Protein AF-A0A350AED4-F1 (afdb_monomer)

Nearest PDB structures (foldseek):
  1jlh-assembly2_D  TM=9.722E-01  e=7.566E-16  Homo sapiens
  4wmj-assembly1_B  TM=9.734E-01  e=1.514E-15  Colias eurytheme
  1hox-assembly1_B  TM=9.722E-01  e=1.717E-15  Oryctolagus cuniculus
  2cxo-assembly1_A  TM=9.737E-01  e=2.353E-15  Mus musculus
  3nbu-assembly3_F  TM=9.728E-01  e=7.319E-15  Escherichia coli DH5[alpha]

Foldseek 3Di:
DPCLDPVVPVVCVVPPVVVNVVVNVVVVVLVCLCVPPDLVRNPVNVVVVVQCCVCVVVVQQEAEEEEQDQVCQCVQVVVQCVFCVVQQDQADPVGHGDPGGRHHRTGYGYPPVRVVPCVCCCQPNPGDYHYHYHYDCDDPDPVCRVVNVVSVVVSVVSVVCSVVPDDPVNVVVVVVVPPPDDDDDDDDDDDD

Mean predicted aligned error: 8.56 Å

Solvent-accessible surface area (backbone atoms only — not comparable to full-atom values): 11447 Å² total; per-residue (Å²): 134,55,62,88,47,82,71,24,51,66,54,28,71,73,63,34,64,68,53,43,49,52,52,53,47,55,52,50,52,52,51,49,41,64,73,67,43,57,68,95,73,14,63,72,55,49,52,50,51,54,49,45,41,43,30,69,70,65,62,28,64,40,37,36,39,33,30,52,37,71,92,45,52,57,48,29,62,50,46,29,52,60,48,42,68,71,39,61,49,64,55,46,99,88,67,49,72,53,95,61,81,64,51,49,50,58,38,57,41,24,43,68,64,34,60,80,71,53,40,63,47,63,74,71,45,92,60,72,62,57,72,46,80,43,68,69,95,67,69,94,50,79,96,43,51,67,59,41,52,52,51,50,52,50,54,53,51,52,56,48,42,67,75,67,52,80,52,69,66,62,55,47,51,55,54,69,71,62,75,82,82,87,86,87,80,96,77,83,92,85,89,132

pLDDT: mean 87.36, std 17.1, range [27.98, 98.69]

Sequence (192 aa):
YSLWGPIGLSLMVAIGPERFEEMLAGAREMDQHFQNAPLEQNLPVLLALVGLWHHQGMGHATRAVIPYDQRLARLPAYLQQLEMESNGKGVAMDGHGLTQAAAPIVWGEPGTNGQHAFFQLIHQGRQVVPVEFLIAAEGNEPDMAEHQALLVANCLAQSQALMLGRNLAVAREIVAGGVGEGGGGKQGRGGG

Radius of gyration: 23.69 Å; Cα contacts (8 Å, |Δi|>4): 176; chains: 1; bounding box: 58×83×55 Å

Structure (mmCIF, N/CA/C/O backbone):
data_AF-A0A350AED4-F1
#
_entry.id   AF-A0A350AED4-F1
#
loop_
_atom_site.group_PDB
_atom_site.id
_atom_site.type_symbol
_atom_site.label_atom_id
_atom_site.label_alt_id
_atom_site.label_comp_id
_atom_site.label_asym_id
_atom_site.label_entity_id
_atom_site.label_seq_id
_atom_site.pdbx_PDB_ins_code
_atom_site.Cartn_x
_atom_site.Cartn_y
_atom_site.Cartn_z
_atom_site.occupancy
_atom_site.B_iso_or_equiv
_atom_site.auth_seq_id
_atom_site.auth_comp_id
_atom_site.auth_asym_id
_atom_site.auth_atom_id
_atom_site.pdbx_PDB_model_num
ATOM 1 N N . TYR A 1 1 ? 0.908 -8.124 11.681 1.00 82.69 1 TYR A N 1
ATOM 2 C CA . TYR A 1 1 ? -0.472 -8.543 12.026 1.00 82.69 1 TYR A CA 1
ATOM 3 C C . TYR A 1 1 ? -0.873 -8.370 13.502 1.00 82.69 1 TYR A C 1
ATOM 5 O O . TYR A 1 1 ? -2.006 -8.680 13.833 1.00 82.69 1 TYR A O 1
ATOM 13 N N . SER A 1 2 ? -0.024 -7.867 14.409 1.00 87.44 2 SER A N 1
ATOM 14 C CA . SER A 1 2 ? -0.337 -7.822 15.855 1.00 87.44 2 SER A CA 1
ATOM 15 C C . SER A 1 2 ? -1.068 -6.561 16.342 1.00 87.44 2 SER A C 1
ATOM 17 O O . SER A 1 2 ? -1.563 -6.559 17.468 1.00 87.44 2 SER A O 1
ATOM 19 N N . LEU A 1 3 ? -1.158 -5.512 15.511 1.00 90.19 3 LEU A N 1
ATOM 20 C CA . LEU A 1 3 ? -1.784 -4.220 15.844 1.00 90.19 3 LEU A CA 1
ATOM 21 C C . LEU A 1 3 ? -3.226 -4.362 16.354 1.00 90.19 3 LEU A C 1
ATOM 23 O O . LEU A 1 3 ? -3.641 -3.628 17.240 1.00 90.19 3 LEU A O 1
ATOM 27 N N . TRP A 1 4 ? -3.966 -5.323 15.810 1.00 91.62 4 TRP A N 1
ATOM 28 C CA . TRP A 1 4 ? -5.378 -5.562 16.112 1.00 91.62 4 TRP A CA 1
ATOM 29 C C . TRP A 1 4 ? -5.615 -6.227 17.478 1.00 91.62 4 TRP A C 1
ATOM 31 O O . TRP A 1 4 ? -6.750 -6.321 17.931 1.00 91.62 4 TRP A O 1
ATOM 41 N N . GLY A 1 5 ? -4.551 -6.735 18.108 1.00 87.31 5 GLY A N 1
ATOM 42 C CA . GLY A 1 5 ? -4.592 -7.443 19.386 1.00 87.31 5 GLY A CA 1
ATOM 43 C C . GLY A 1 5 ? -3.972 -6.634 20.533 1.00 87.31 5 GLY A C 1
ATOM 44 O O . GLY A 1 5 ? -3.978 -5.405 20.499 1.00 87.31 5 GLY A O 1
ATOM 45 N N . PRO A 1 6 ? -3.373 -7.294 21.545 1.00 88.62 6 PRO A N 1
ATOM 46 C CA . PRO A 1 6 ? -2.832 -6.621 22.733 1.00 88.62 6 PRO A CA 1
ATOM 47 C C . PRO A 1 6 ? -1.769 -5.548 22.449 1.00 88.62 6 PRO A C 1
ATOM 49 O O . PRO A 1 6 ? -1.631 -4.598 23.215 1.00 88.62 6 PRO A O 1
ATOM 52 N N . ILE A 1 7 ? -1.031 -5.668 21.338 1.00 92.44 7 ILE A N 1
ATOM 53 C CA . ILE A 1 7 ? -0.039 -4.664 20.916 1.00 92.44 7 ILE A CA 1
ATOM 54 C C . ILE A 1 7 ? -0.707 -3.325 20.554 1.00 92.44 7 ILE A C 1
ATOM 56 O O . ILE A 1 7 ? -0.075 -2.279 20.676 1.00 92.44 7 ILE A O 1
ATOM 60 N N . GLY A 1 8 ? -1.990 -3.334 20.183 1.00 94.19 8 GLY A N 1
ATOM 61 C CA . GLY A 1 8 ? -2.783 -2.140 19.894 1.00 94.19 8 GLY A CA 1
ATOM 62 C C . GLY A 1 8 ? -3.121 -1.273 21.110 1.00 94.19 8 GLY A C 1
ATOM 63 O O . GLY A 1 8 ? -3.670 -0.191 20.926 1.00 94.19 8 GLY A O 1
ATOM 64 N N . LEU A 1 9 ? -2.778 -1.688 22.338 1.00 95.50 9 LEU A N 1
ATOM 65 C CA . LEU A 1 9 ? -3.093 -0.935 23.560 1.00 95.50 9 LEU A CA 1
ATOM 66 C C . LEU A 1 9 ? -2.566 0.508 23.521 1.00 95.50 9 LEU A C 1
ATOM 68 O O . LEU A 1 9 ? -3.277 1.429 23.911 1.00 95.50 9 LEU A O 1
ATOM 72 N N . SER A 1 10 ? 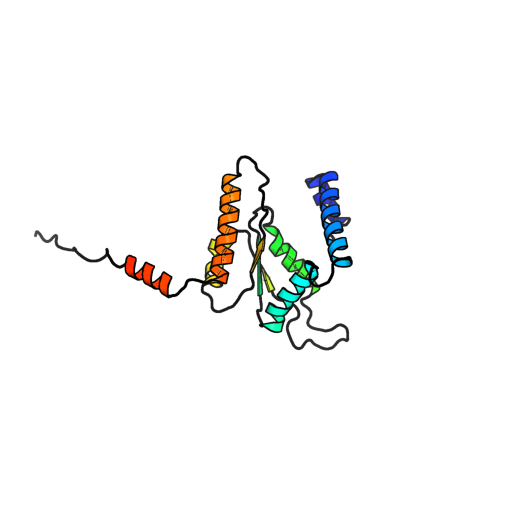-1.345 0.724 23.026 1.00 96.44 10 SER A N 1
ATOM 73 C CA . SER A 1 10 ? -0.776 2.073 22.912 1.00 96.44 10 SER A CA 1
ATOM 74 C C . SER A 1 10 ? -1.566 2.956 21.944 1.00 96.44 10 SER A C 1
ATOM 76 O O . SER A 1 10 ? -1.757 4.140 22.217 1.00 96.44 10 SER A O 1
ATOM 78 N N . LEU A 1 11 ? -2.070 2.382 20.847 1.00 95.69 11 LEU A N 1
ATOM 79 C CA . LEU A 1 11 ? -2.926 3.087 19.900 1.00 95.69 11 LEU A CA 1
ATOM 80 C C . LEU A 1 11 ? -4.285 3.401 20.526 1.00 95.69 11 LEU A C 1
ATOM 82 O O . LEU A 1 11 ? -4.717 4.545 20.457 1.00 95.69 11 LEU A O 1
ATOM 86 N N . MET A 1 12 ? -4.915 2.429 21.194 1.00 96.88 12 MET A 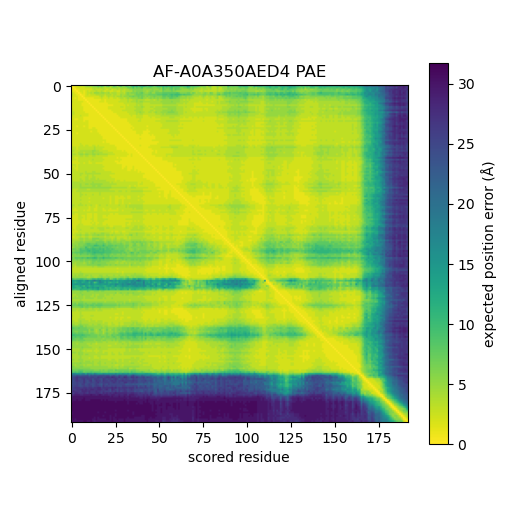N 1
ATOM 87 C CA . MET A 1 12 ? -6.189 2.629 21.892 1.00 96.88 12 MET A CA 1
ATOM 88 C C . MET A 1 12 ? -6.103 3.758 22.929 1.00 96.88 12 MET A C 1
ATOM 90 O O . MET A 1 12 ? -7.005 4.583 23.014 1.00 96.88 12 MET A O 1
ATOM 94 N N . VAL A 1 13 ? -5.000 3.845 23.678 1.00 97.56 13 VAL A N 1
ATOM 95 C CA . VAL A 1 13 ? -4.758 4.961 24.609 1.00 97.56 13 VAL A CA 1
ATOM 96 C C . VAL A 1 13 ? -4.630 6.300 23.871 1.00 97.56 13 VAL A C 1
ATOM 98 O O . VAL A 1 13 ? -5.090 7.316 24.381 1.00 97.56 13 VAL A O 1
ATOM 101 N N . ALA A 1 14 ? -4.027 6.319 22.679 1.00 97.12 14 ALA A N 1
ATOM 102 C CA . ALA A 1 14 ? -3.804 7.542 21.909 1.00 97.12 14 ALA A CA 1
ATOM 103 C C . ALA A 1 14 ? -5.066 8.084 21.210 1.00 97.12 14 ALA A C 1
ATOM 105 O O . ALA A 1 14 ? -5.217 9.301 21.118 1.00 97.12 14 ALA A O 1
ATOM 106 N N . ILE A 1 15 ? -5.950 7.213 20.706 1.00 96.50 15 ILE A N 1
ATOM 107 C CA . ILE A 1 15 ? -7.146 7.615 19.932 1.00 96.50 15 ILE A CA 1
ATOM 108 C C . ILE A 1 15 ? -8.472 7.418 20.680 1.00 96.50 15 ILE A C 1
ATOM 110 O O . ILE A 1 15 ? -9.515 7.842 20.186 1.00 96.50 15 ILE A O 1
ATOM 114 N N . GLY A 1 16 ? -8.434 6.804 21.862 1.00 97.94 16 GLY A N 1
ATOM 115 C CA . GLY A 1 16 ? -9.610 6.425 22.640 1.00 97.94 16 GLY A CA 1
ATOM 116 C C . GLY A 1 16 ? -10.168 5.047 22.251 1.00 97.94 16 GLY A C 1
ATOM 117 O O . GLY A 1 16 ? -9.954 4.578 21.126 1.00 97.94 16 GLY A O 1
ATOM 118 N N . PRO A 1 17 ? -10.878 4.375 23.174 1.00 97.00 17 PRO A N 1
ATOM 119 C CA . PRO A 1 17 ? -11.452 3.056 22.923 1.00 97.00 17 PRO A CA 1
ATOM 120 C C . PRO A 1 17 ? -12.493 3.072 21.800 1.00 97.00 17 PRO A C 1
ATOM 122 O O . PRO A 1 17 ? -12.493 2.162 20.980 1.00 97.00 17 PRO A O 1
ATOM 125 N N . GLU A 1 18 ? -13.304 4.124 21.683 1.00 98.06 18 GLU A N 1
ATOM 126 C CA . GLU A 1 18 ? -14.359 4.212 20.668 1.00 98.06 18 GLU A CA 1
ATOM 127 C C . GLU A 1 18 ? -13.774 4.243 19.248 1.00 98.06 18 GLU A C 1
ATOM 129 O O . GLU A 1 18 ? -14.185 3.477 18.379 1.00 98.06 18 GLU A O 1
ATOM 134 N N . ARG A 1 19 ? -12.746 5.068 19.007 1.00 97.44 19 ARG A N 1
ATOM 135 C CA . ARG A 1 19 ? -12.072 5.126 17.696 1.00 97.44 19 ARG A CA 1
ATOM 136 C C . ARG A 1 19 ? -11.276 3.861 17.396 1.00 97.44 19 ARG A C 1
ATOM 138 O O . ARG A 1 19 ? -11.148 3.473 16.237 1.00 97.44 19 ARG A O 1
ATOM 145 N N . PHE A 1 20 ? -10.739 3.208 18.425 1.00 97.44 20 PHE A N 1
ATOM 146 C CA . PHE A 1 20 ? -10.086 1.914 18.260 1.00 97.44 20 PHE A CA 1
ATOM 147 C C . PHE A 1 20 ? -11.093 0.827 17.857 1.00 97.44 20 PHE A C 1
ATOM 149 O O . PHE A 1 20 ? -10.812 0.045 16.951 1.00 97.44 20 PHE A O 1
ATOM 156 N N . GLU A 1 21 ? -12.285 0.813 18.455 1.00 97.06 21 GLU A N 1
ATOM 157 C CA . GLU A 1 21 ? -13.380 -0.077 18.059 1.00 97.06 21 GLU A CA 1
ATOM 158 C C . GLU A 1 21 ? -13.865 0.197 16.631 1.00 97.06 21 GLU A C 1
ATOM 160 O O . GLU A 1 21 ? -14.037 -0.752 15.867 1.00 97.06 21 GLU A O 1
ATOM 165 N N . GLU A 1 22 ? -14.009 1.465 16.230 1.00 97.88 22 GLU A N 1
ATOM 166 C CA . GLU A 1 22 ? -14.329 1.842 14.844 1.00 97.88 22 GLU A CA 1
ATOM 167 C C . GLU A 1 22 ? -13.267 1.334 13.854 1.00 97.88 22 GLU A C 1
ATOM 169 O O . GLU A 1 22 ? -13.602 0.764 12.815 1.00 97.88 22 GLU A O 1
ATOM 174 N N . MET A 1 23 ? -11.980 1.462 14.195 1.00 96.75 23 MET A N 1
ATOM 175 C CA . MET A 1 23 ? -10.885 0.925 13.381 1.00 96.75 23 MET A CA 1
ATOM 176 C C . MET A 1 23 ? -10.975 -0.606 13.245 1.00 96.75 23 MET A C 1
ATOM 178 O O . MET A 1 23 ? -10.807 -1.143 12.148 1.00 96.75 23 MET A O 1
ATOM 182 N N . LEU A 1 24 ? -11.261 -1.323 14.339 1.00 97.50 24 LEU A N 1
ATOM 183 C CA . LEU A 1 24 ? -11.467 -2.776 14.311 1.00 97.50 24 LEU A CA 1
ATOM 184 C C . LEU A 1 24 ? -12.719 -3.174 13.517 1.00 97.50 24 LEU A C 1
ATOM 186 O O . LEU A 1 24 ? -12.728 -4.227 12.877 1.00 97.50 24 LEU A O 1
ATOM 190 N N . ALA A 1 25 ? -13.774 -2.360 13.556 1.00 98.25 25 ALA A N 1
ATOM 191 C CA . ALA A 1 25 ? -14.980 -2.575 12.768 1.00 98.25 25 ALA A CA 1
ATOM 192 C C . ALA A 1 25 ? -14.689 -2.449 11.266 1.00 98.25 25 ALA A C 1
ATOM 194 O O . ALA A 1 25 ? -15.086 -3.332 10.511 1.00 98.25 25 ALA A O 1
ATOM 195 N N . GLY A 1 26 ? -13.914 -1.442 10.850 1.00 97.88 26 GLY A N 1
ATOM 196 C CA . GLY A 1 26 ? -13.477 -1.299 9.457 1.00 97.88 26 GLY A CA 1
ATOM 197 C C . GLY A 1 26 ? -12.616 -2.474 8.972 1.00 97.88 26 GLY A C 1
ATOM 198 O O . GLY A 1 26 ? -12.809 -2.973 7.865 1.00 97.88 26 GLY A O 1
ATOM 199 N N . ALA A 1 27 ? -11.713 -2.992 9.815 1.00 97.38 27 ALA A N 1
ATOM 200 C CA . ALA A 1 27 ? -10.955 -4.206 9.490 1.00 97.38 27 ALA A CA 1
ATOM 201 C C . ALA A 1 27 ? -11.878 -5.425 9.306 1.00 97.38 27 ALA A C 1
ATOM 203 O O . ALA A 1 27 ? -11.742 -6.173 8.340 1.00 97.38 27 ALA A O 1
ATOM 204 N N . ARG A 1 28 ? -12.872 -5.581 10.188 1.00 98.31 28 ARG A N 1
ATOM 205 C CA . ARG A 1 28 ? -13.860 -6.665 10.117 1.00 98.31 28 ARG A CA 1
ATOM 206 C C . ARG A 1 28 ? -14.752 -6.574 8.880 1.00 98.31 28 ARG A C 1
ATOM 208 O O . ARG A 1 28 ? -15.125 -7.607 8.332 1.00 98.31 28 ARG A O 1
ATOM 215 N N . GLU A 1 29 ? -15.103 -5.369 8.446 1.00 98.56 29 GLU A N 1
ATOM 216 C CA . GLU A 1 29 ? -15.840 -5.156 7.199 1.00 98.56 29 GLU A CA 1
ATOM 217 C C . GLU A 1 29 ? -15.032 -5.665 5.997 1.00 98.56 29 GLU A C 1
ATOM 219 O O . GLU A 1 29 ? -15.558 -6.404 5.165 1.00 98.56 29 GLU A O 1
ATOM 224 N N . MET A 1 30 ? -13.728 -5.370 5.951 1.00 98.50 30 MET A N 1
ATOM 225 C CA . MET A 1 30 ? -12.845 -5.891 4.904 1.00 98.50 30 MET A CA 1
ATOM 226 C C . MET A 1 30 ? -12.666 -7.416 4.987 1.00 98.50 30 MET A C 1
ATOM 228 O O . MET A 1 30 ? -12.636 -8.075 3.948 1.00 98.50 30 MET A O 1
ATOM 232 N N . ASP A 1 31 ? -12.613 -8.001 6.190 1.00 98.44 31 ASP A N 1
ATOM 233 C CA . ASP A 1 31 ? -12.600 -9.462 6.366 1.00 98.44 31 ASP A CA 1
ATOM 234 C C . ASP A 1 31 ? -13.871 -10.103 5.7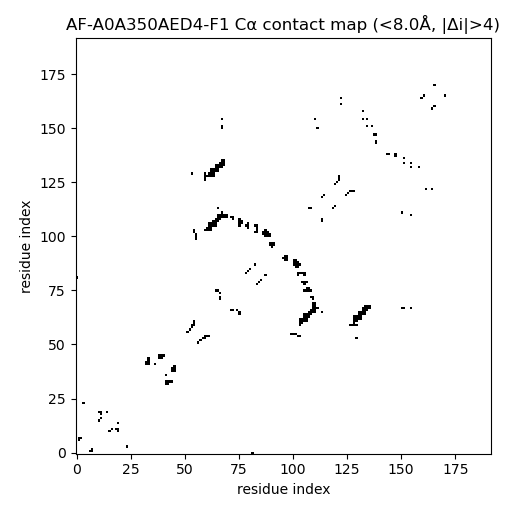89 1.00 98.44 31 ASP A C 1
ATOM 236 O O . ASP A 1 31 ? -13.806 -11.104 5.072 1.00 98.44 31 ASP A O 1
ATOM 240 N N . GLN A 1 32 ? -15.039 -9.516 6.069 1.00 98.69 32 GLN A N 1
ATOM 241 C CA . GLN A 1 32 ? -16.322 -9.986 5.543 1.00 98.69 32 GLN A CA 1
ATOM 242 C C . GLN A 1 32 ? -16.399 -9.832 4.023 1.00 98.69 32 GLN A C 1
ATOM 244 O O . GLN A 1 32 ? -16.875 -10.748 3.349 1.00 98.69 32 GLN A O 1
ATOM 249 N N . HIS A 1 33 ? -15.907 -8.719 3.474 1.00 98.69 33 HIS A N 1
ATOM 250 C CA . HIS A 1 33 ? -15.796 -8.524 2.028 1.00 98.69 33 HIS A CA 1
ATOM 251 C C . HIS A 1 33 ? -14.913 -9.599 1.394 1.00 98.69 33 HIS A C 1
ATOM 253 O O . HIS A 1 33 ? -15.340 -10.280 0.463 1.00 98.69 33 HIS A O 1
ATOM 259 N N . PHE A 1 34 ? -13.717 -9.821 1.944 1.00 98.62 34 PHE A N 1
ATOM 260 C CA . PHE A 1 34 ? -12.780 -10.821 1.440 1.00 98.62 34 PHE A CA 1
ATOM 261 C C . PHE A 1 34 ? -13.359 -12.242 1.457 1.00 98.62 34 PHE A C 1
ATOM 263 O O . PHE A 1 34 ? -13.122 -13.005 0.524 1.00 98.62 34 PHE A O 1
ATOM 270 N N . GLN A 1 35 ? -14.122 -12.598 2.492 1.00 98.56 35 GLN A N 1
ATOM 271 C CA . GLN A 1 35 ? -14.714 -13.932 2.625 1.00 98.56 35 GLN A CA 1
ATOM 272 C C . GLN A 1 35 ? -15.901 -14.172 1.686 1.00 98.56 35 GLN A C 1
ATOM 274 O O . GLN A 1 35 ? -16.086 -15.300 1.232 1.00 98.56 35 GLN A O 1
ATOM 279 N N . ASN A 1 36 ? -16.719 -13.147 1.424 1.00 98.56 36 ASN A N 1
ATOM 280 C CA . ASN A 1 36 ? -18.041 -13.338 0.819 1.00 98.56 36 ASN A CA 1
ATOM 281 C C . ASN A 1 36 ? -18.168 -12.799 -0.612 1.00 98.56 36 ASN A C 1
ATOM 283 O O . ASN A 1 36 ? -19.056 -13.243 -1.342 1.00 98.56 36 ASN A O 1
ATOM 287 N N . ALA A 1 37 ? -17.333 -11.842 -1.026 1.00 98.56 37 ALA A N 1
ATOM 288 C CA . ALA A 1 37 ? -17.432 -11.262 -2.362 1.00 98.56 37 ALA A CA 1
ATOM 289 C C . ALA A 1 37 ? -16.964 -12.253 -3.449 1.00 98.56 37 ALA A C 1
ATOM 291 O O . ALA A 1 37 ? -15.924 -12.901 -3.269 1.00 98.56 37 ALA A O 1
ATOM 292 N N . PRO A 1 38 ? -17.660 -12.337 -4.606 1.00 98.44 38 PRO A N 1
ATOM 293 C CA . PRO A 1 38 ? -17.159 -13.044 -5.786 1.00 98.44 38 PRO A CA 1
ATOM 294 C C . PRO A 1 38 ? -15.757 -12.561 -6.173 1.00 98.44 38 PRO A C 1
ATOM 296 O O . PRO A 1 38 ? -15.459 -11.374 -6.032 1.00 98.44 38 PRO A O 1
ATOM 299 N N . LEU A 1 39 ? -14.897 -13.454 -6.676 1.00 98.19 39 LEU A N 1
ATOM 300 C CA . LEU A 1 39 ? -13.473 -13.162 -6.910 1.00 98.19 39 LEU A CA 1
ATOM 301 C C . LEU A 1 39 ? -13.256 -11.943 -7.820 1.00 98.19 39 LEU A C 1
ATOM 303 O O . LEU A 1 39 ? -12.360 -11.141 -7.573 1.00 98.19 39 LEU A O 1
ATOM 307 N N . GLU A 1 40 ? -14.104 -11.767 -8.830 1.00 97.69 40 GLU A N 1
ATOM 308 C CA . GLU A 1 40 ? -14.076 -10.654 -9.781 1.00 97.69 40 GLU A CA 1
ATOM 309 C C . GLU A 1 40 ? -14.477 -9.292 -9.185 1.00 97.69 40 GLU A C 1
ATOM 311 O O . GLU A 1 40 ? -14.273 -8.263 -9.824 1.00 97.69 40 GLU A O 1
ATOM 316 N N . GLN A 1 41 ? -15.036 -9.270 -7.973 1.00 97.88 41 GLN A N 1
ATOM 317 C CA . GLN A 1 41 ? -15.408 -8.065 -7.215 1.00 97.88 41 GLN A CA 1
ATOM 318 C C . GLN A 1 41 ? -14.657 -7.970 -5.874 1.00 97.88 41 GLN A C 1
ATOM 320 O O . GLN A 1 41 ? -14.832 -7.019 -5.109 1.00 97.88 41 GLN A O 1
ATOM 325 N N . ASN A 1 42 ? -13.816 -8.957 -5.573 1.00 98.62 42 ASN A N 1
ATOM 326 C CA . ASN A 1 42 ? -13.107 -9.070 -4.313 1.00 98.62 42 ASN A CA 1
ATOM 327 C C . ASN A 1 42 ? -11.838 -8.211 -4.357 1.00 98.62 42 ASN A C 1
ATOM 329 O O . ASN A 1 42 ? -10.869 -8.522 -5.048 1.00 98.62 42 ASN A O 1
ATOM 333 N N . LEU A 1 43 ? -11.855 -7.101 -3.619 1.00 97.69 43 LEU A N 1
ATOM 334 C CA . LEU A 1 43 ? -10.835 -6.055 -3.714 1.00 97.69 43 LEU A CA 1
ATOM 335 C C . LEU A 1 43 ? -9.433 -6.568 -3.334 1.00 97.69 43 LEU A C 1
ATOM 337 O O . LEU A 1 43 ? -8.513 -6.359 -4.127 1.00 97.69 43 LEU A O 1
ATOM 341 N N . PRO A 1 44 ? -9.243 -7.295 -2.211 1.00 98.12 44 PRO A N 1
ATOM 342 C CA . PRO A 1 44 ? -7.956 -7.920 -1.907 1.00 98.12 44 PRO A CA 1
ATOM 343 C C . PRO A 1 44 ? -7.476 -8.913 -2.977 1.00 98.12 44 PRO A C 1
ATOM 345 O O . PRO A 1 44 ? -6.291 -8.918 -3.308 1.00 98.12 44 PRO A O 1
ATOM 348 N N . VAL A 1 45 ? -8.373 -9.726 -3.552 1.00 98.31 45 VAL A N 1
ATOM 349 C CA . VAL A 1 45 ? -8.016 -10.686 -4.616 1.00 98.31 45 VAL A CA 1
ATOM 350 C C . VAL A 1 45 ? -7.568 -9.962 -5.880 1.00 98.31 45 VAL A C 1
ATOM 352 O O . VAL A 1 45 ? -6.512 -10.281 -6.423 1.00 98.31 45 VAL A O 1
ATOM 355 N N . LEU A 1 46 ? -8.331 -8.970 -6.339 1.00 98.31 46 LEU A N 1
ATOM 356 C CA . LEU A 1 46 ? -7.982 -8.182 -7.520 1.00 98.31 46 LEU A CA 1
ATOM 357 C C . LEU A 1 46 ? -6.639 -7.469 -7.333 1.00 98.31 46 LEU A C 1
ATOM 359 O O . LEU A 1 46 ? -5.791 -7.528 -8.222 1.00 98.31 46 LEU A O 1
ATOM 363 N N . LEU A 1 47 ? -6.412 -6.859 -6.164 1.00 97.06 47 LEU A N 1
ATOM 364 C CA . LEU A 1 47 ? -5.146 -6.200 -5.845 1.00 97.06 47 LEU A CA 1
ATOM 365 C C . LEU A 1 47 ? -3.972 -7.193 -5.868 1.00 97.06 47 LEU A C 1
ATOM 367 O O . LEU A 1 47 ? -2.933 -6.908 -6.468 1.00 97.06 47 LEU A O 1
ATOM 371 N N . ALA A 1 48 ? -4.150 -8.387 -5.293 1.00 96.69 48 ALA A N 1
ATOM 372 C CA . ALA A 1 48 ? -3.140 -9.441 -5.318 1.00 96.69 48 ALA A CA 1
ATOM 373 C C . ALA A 1 48 ? -2.835 -9.917 -6.748 1.00 96.69 48 ALA A C 1
ATOM 375 O O . ALA A 1 48 ? -1.668 -10.059 -7.112 1.00 96.69 48 ALA A O 1
ATOM 376 N N . LEU A 1 49 ? -3.859 -10.118 -7.584 1.00 97.81 49 LEU A N 1
ATOM 377 C CA . LEU A 1 49 ? -3.691 -10.539 -8.978 1.00 97.81 49 LEU A CA 1
ATOM 378 C C . LEU A 1 49 ? -2.980 -9.475 -9.822 1.00 97.81 49 LEU A C 1
ATOM 380 O O . LEU A 1 49 ? -2.101 -9.816 -10.610 1.00 97.81 49 LEU A O 1
ATOM 384 N N . VAL A 1 50 ? -3.297 -8.191 -9.627 1.00 96.94 50 VAL A N 1
ATOM 385 C CA . VAL A 1 50 ? -2.586 -7.075 -10.272 1.00 96.94 50 VAL A CA 1
ATOM 386 C C . VAL A 1 50 ? -1.120 -7.032 -9.829 1.00 96.94 50 VAL A C 1
ATOM 388 O O . VAL A 1 50 ? -0.232 -6.824 -10.659 1.00 96.94 50 VAL A O 1
ATOM 391 N N . GLY A 1 51 ? -0.844 -7.264 -8.544 1.00 96.31 51 GLY A N 1
ATOM 392 C CA . GLY A 1 51 ? 0.518 -7.361 -8.018 1.00 96.31 51 GLY A CA 1
ATOM 393 C C . GLY A 1 51 ? 1.303 -8.526 -8.627 1.00 96.31 51 GLY A C 1
ATOM 394 O O . GLY A 1 51 ? 2.416 -8.330 -9.119 1.00 96.31 51 GLY A O 1
ATOM 395 N N . LEU A 1 52 ? 0.708 -9.723 -8.664 1.00 96.25 52 LEU A N 1
ATOM 396 C CA . LEU A 1 52 ? 1.297 -10.916 -9.281 1.00 96.25 52 LEU A CA 1
ATOM 397 C C . LEU A 1 52 ? 1.551 -10.712 -10.775 1.00 96.25 52 LEU A C 1
ATOM 399 O O . LEU A 1 52 ? 2.622 -11.062 -11.267 1.00 96.25 52 LEU A O 1
ATOM 403 N N . TRP A 1 53 ? 0.602 -10.105 -11.487 1.00 97.69 53 TRP A N 1
ATOM 404 C CA . TRP A 1 53 ? 0.753 -9.793 -12.902 1.00 97.69 53 TRP A CA 1
ATOM 405 C C . TRP A 1 53 ? 1.960 -8.888 -13.154 1.00 97.69 53 TRP A C 1
ATOM 407 O O . TRP A 1 53 ? 2.819 -9.228 -13.963 1.00 97.69 53 TRP A O 1
ATOM 417 N N . HIS A 1 54 ? 2.085 -7.772 -12.435 1.00 97.44 54 HIS A N 1
ATOM 418 C CA . HIS A 1 54 ? 3.221 -6.874 -12.632 1.00 97.44 54 HIS A CA 1
ATOM 419 C C . HIS A 1 54 ? 4.550 -7.497 -12.191 1.00 97.44 54 HIS A C 1
ATOM 421 O O . HIS A 1 54 ? 5.561 -7.334 -12.873 1.00 97.44 54 HIS A O 1
ATOM 427 N N . HIS A 1 55 ? 4.567 -8.212 -11.065 1.00 97.06 55 HIS A N 1
ATOM 428 C CA . HIS A 1 55 ? 5.805 -8.758 -10.524 1.00 97.06 55 HIS A CA 1
ATOM 429 C C . HIS A 1 55 ? 6.257 -10.024 -11.256 1.00 97.06 55 HIS A C 1
ATOM 431 O O . HIS A 1 55 ? 7.339 -10.048 -11.834 1.00 97.06 55 HIS A O 1
ATOM 437 N N . GLN A 1 56 ? 5.429 -11.067 -11.252 1.00 95.38 56 GLN A N 1
ATOM 438 C CA . GLN A 1 56 ? 5.774 -12.377 -11.808 1.00 95.38 56 GLN A CA 1
ATOM 439 C C . GLN A 1 56 ? 5.439 -12.479 -13.298 1.00 95.38 56 GLN A C 1
ATOM 441 O O . GLN A 1 56 ? 6.163 -13.132 -14.041 1.00 95.38 56 GLN A O 1
ATOM 446 N N . GLY A 1 57 ? 4.374 -11.811 -13.755 1.00 96.69 57 GLY A N 1
ATOM 447 C CA . GLY A 1 57 ? 4.006 -11.786 -15.174 1.00 96.69 57 GLY A CA 1
ATOM 448 C C . GLY A 1 57 ? 4.894 -10.859 -16.011 1.00 96.69 57 GLY A C 1
ATOM 449 O O . GLY A 1 57 ? 5.382 -11.257 -17.066 1.00 96.69 57 GLY A O 1
ATOM 450 N N . MET A 1 58 ? 5.130 -9.629 -15.542 1.00 96.88 58 MET A N 1
ATOM 451 C CA . MET A 1 58 ? 5.887 -8.599 -16.273 1.00 96.88 58 MET A CA 1
ATOM 452 C C . MET A 1 58 ? 7.324 -8.392 -15.766 1.00 96.88 58 MET A C 1
ATOM 454 O O . MET A 1 58 ? 8.082 -7.626 -16.364 1.00 96.88 58 MET A O 1
ATOM 458 N N . GLY A 1 59 ? 7.723 -9.055 -14.677 1.00 95.81 59 GLY A N 1
ATOM 459 C CA . GLY A 1 59 ? 9.085 -8.982 -14.143 1.00 95.81 59 GLY A CA 1
ATOM 460 C C . GLY A 1 59 ? 9.425 -7.668 -13.430 1.00 95.81 59 GLY A C 1
ATOM 461 O O . GLY A 1 59 ? 10.603 -7.344 -13.275 1.00 95.81 59 GLY A O 1
ATOM 462 N N . HIS A 1 60 ? 8.439 -6.862 -13.025 1.00 97.25 60 HIS A N 1
ATOM 463 C CA . HIS A 1 60 ? 8.699 -5.603 -12.327 1.00 97.25 60 HIS A CA 1
ATOM 464 C C . HIS A 1 60 ? 9.145 -5.875 -10.886 1.00 97.25 60 HIS A C 1
ATOM 466 O O . HIS A 1 60 ? 8.413 -6.437 -10.075 1.00 97.25 60 HIS A O 1
ATOM 472 N N . ALA A 1 61 ? 10.379 -5.487 -10.563 1.00 96.44 61 ALA A N 1
ATOM 473 C CA . ALA A 1 61 ? 11.029 -5.863 -9.306 1.00 96.44 61 ALA A CA 1
ATOM 474 C C . ALA A 1 61 ? 10.502 -5.113 -8.070 1.00 96.44 61 ALA A C 1
ATOM 476 O O . ALA A 1 61 ? 10.708 -5.559 -6.941 1.00 96.44 61 ALA A O 1
ATOM 477 N N . THR A 1 62 ? 9.869 -3.957 -8.263 1.00 97.62 62 THR A N 1
ATOM 478 C CA . THR A 1 62 ? 9.462 -3.057 -7.179 1.00 97.62 62 THR A CA 1
ATOM 479 C C . THR A 1 62 ? 8.018 -2.608 -7.372 1.00 97.62 62 THR A C 1
ATOM 481 O O . THR A 1 62 ? 7.514 -2.611 -8.492 1.00 97.62 62 THR A O 1
ATOM 484 N N . ARG A 1 63 ? 7.365 -2.190 -6.287 1.00 96.94 63 ARG A N 1
ATOM 485 C CA . ARG A 1 63 ? 6.058 -1.521 -6.283 1.00 96.94 63 ARG A CA 1
ATOM 486 C C . ARG A 1 63 ? 6.119 -0.319 -5.345 1.00 96.94 63 ARG A C 1
ATOM 488 O O . ARG A 1 63 ? 6.628 -0.443 -4.230 1.00 96.94 63 ARG A O 1
ATOM 495 N N . ALA A 1 64 ? 5.619 0.826 -5.800 1.00 97.19 64 ALA A N 1
ATOM 496 C CA . ALA A 1 64 ? 5.570 2.049 -5.009 1.00 97.19 64 ALA A CA 1
ATOM 497 C C . ALA A 1 64 ? 4.165 2.277 -4.433 1.00 97.19 64 ALA A C 1
ATOM 499 O O . ALA A 1 64 ? 3.187 2.181 -5.168 1.00 97.19 64 ALA A O 1
ATOM 500 N N . VAL A 1 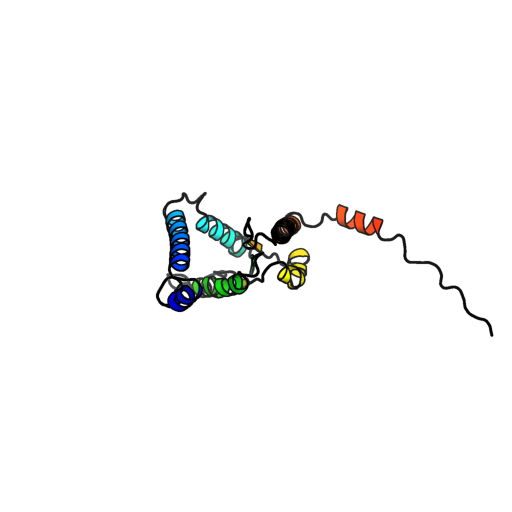65 ? 4.063 2.622 -3.150 1.00 97.12 65 VAL A N 1
ATOM 501 C CA . VAL A 1 65 ? 2.809 2.991 -2.475 1.00 97.12 65 VAL A CA 1
ATOM 502 C C . VAL A 1 65 ? 2.890 4.458 -2.065 1.00 97.12 65 VAL A C 1
ATOM 504 O O . VAL A 1 65 ? 3.710 4.822 -1.223 1.00 97.12 65 VAL A O 1
ATOM 507 N N . ILE A 1 66 ? 2.059 5.305 -2.670 1.00 96.62 66 ILE A N 1
ATOM 508 C CA . ILE A 1 66 ? 2.117 6.765 -2.543 1.00 96.62 66 ILE A CA 1
ATOM 509 C C . ILE A 1 66 ? 0.805 7.281 -1.944 1.00 96.62 66 ILE A C 1
ATOM 511 O O . ILE A 1 66 ? -0.143 7.582 -2.680 1.00 96.62 66 ILE A O 1
ATOM 515 N N . PRO A 1 67 ? 0.721 7.396 -0.609 1.00 96.19 67 PRO A N 1
ATOM 516 C CA . PRO A 1 67 ? -0.433 8.004 0.028 1.00 96.19 67 PRO A CA 1
ATOM 517 C C . PRO A 1 67 ? -0.378 9.529 -0.095 1.00 96.19 67 PRO A C 1
ATOM 519 O O . PRO A 1 67 ? 0.554 10.175 0.369 1.00 96.19 67 PRO A O 1
ATOM 522 N N . TYR A 1 68 ? -1.399 10.141 -0.674 1.00 95.00 68 TYR A N 1
ATOM 523 C CA . TYR A 1 68 ? -1.620 11.585 -0.649 1.00 95.00 68 TYR A CA 1
ATOM 524 C C . TYR A 1 68 ? -2.340 11.961 0.645 1.00 95.00 68 TYR A C 1
ATOM 526 O O . TYR A 1 68 ? -3.453 12.474 0.637 1.00 95.00 68 TYR A O 1
ATOM 534 N N . ASP A 1 69 ? -1.698 11.635 1.763 1.00 92.81 69 ASP A N 1
ATOM 535 C CA . ASP A 1 69 ? -2.087 12.043 3.105 1.00 92.81 69 ASP A CA 1
ATOM 536 C C . ASP A 1 69 ? -0.855 11.934 4.015 1.00 92.81 69 ASP A C 1
ATOM 538 O O . ASP A 1 69 ? -0.241 10.868 4.141 1.00 92.81 69 ASP A O 1
ATOM 542 N N . GLN A 1 70 ? -0.487 13.035 4.670 1.00 91.56 70 GLN A N 1
ATOM 543 C CA . GLN A 1 70 ? 0.677 13.075 5.553 1.00 91.56 70 GLN A CA 1
ATOM 544 C C . GLN A 1 70 ? 0.496 12.199 6.807 1.00 91.56 70 GLN A C 1
ATOM 546 O O . GLN A 1 70 ? 1.480 11.704 7.362 1.00 91.56 70 GLN A O 1
ATOM 551 N N . ARG A 1 71 ? -0.744 11.945 7.243 1.00 92.88 71 ARG A N 1
ATOM 552 C CA . ARG A 1 71 ? -1.066 11.041 8.362 1.00 92.88 71 ARG A CA 1
ATOM 553 C C . ARG A 1 71 ? -0.682 9.595 8.039 1.00 92.88 71 ARG A C 1
ATOM 555 O O . ARG A 1 71 ? -0.398 8.818 8.948 1.00 92.88 71 ARG A O 1
ATOM 562 N N . LEU A 1 72 ? -0.585 9.252 6.752 1.00 95.19 72 LEU A N 1
ATOM 563 C CA . LEU A 1 72 ? -0.160 7.944 6.256 1.00 95.19 72 LEU A CA 1
ATOM 564 C C . LEU A 1 72 ? 1.346 7.871 5.945 1.00 95.19 72 LEU A C 1
ATOM 566 O O . LEU A 1 72 ? 1.791 6.929 5.292 1.00 95.19 72 LEU A O 1
ATOM 570 N N . ALA A 1 73 ? 2.169 8.792 6.462 1.00 95.31 73 ALA A N 1
ATOM 571 C CA . ALA A 1 73 ? 3.622 8.797 6.239 1.00 95.31 73 ALA A CA 1
ATOM 572 C C . ALA A 1 73 ? 4.347 7.500 6.601 1.00 95.31 73 ALA A C 1
ATOM 574 O O . ALA A 1 73 ? 5.376 7.174 6.016 1.00 95.31 73 ALA A O 1
ATOM 575 N N . ARG A 1 74 ? 3.817 6.731 7.552 1.00 95.94 74 ARG A N 1
ATOM 576 C CA . ARG A 1 74 ? 4.406 5.450 7.961 1.00 95.94 74 ARG A CA 1
ATOM 577 C C . ARG A 1 74 ? 3.761 4.244 7.283 1.00 95.94 74 ARG A C 1
ATOM 579 O O . ARG A 1 74 ? 4.225 3.132 7.515 1.00 95.94 74 ARG A O 1
ATOM 586 N N . LEU A 1 75 ? 2.750 4.443 6.434 1.00 96.62 75 LEU A N 1
ATOM 587 C CA . LEU A 1 75 ? 2.072 3.351 5.739 1.00 96.62 75 LEU A CA 1
ATOM 588 C C . LEU A 1 75 ? 3.020 2.577 4.805 1.00 96.62 75 LEU A C 1
ATOM 590 O O . LEU A 1 75 ? 3.050 1.354 4.929 1.00 96.62 75 LEU A O 1
ATOM 594 N N . PRO A 1 76 ? 3.861 3.208 3.955 1.00 96.69 76 PRO A N 1
ATOM 595 C CA . PRO A 1 76 ? 4.795 2.451 3.118 1.00 96.69 76 PRO A CA 1
ATOM 596 C C . PRO A 1 76 ? 5.771 1.602 3.944 1.00 96.69 76 PRO A C 1
ATOM 598 O O . PRO A 1 76 ? 5.990 0.434 3.634 1.00 96.69 76 PRO A O 1
ATOM 601 N N . ALA A 1 77 ? 6.294 2.146 5.048 1.00 96.75 77 ALA A N 1
ATOM 602 C CA . ALA A 1 77 ? 7.176 1.416 5.962 1.00 96.75 77 ALA A CA 1
ATOM 603 C C . ALA A 1 77 ? 6.459 0.264 6.695 1.00 96.75 77 ALA A C 1
ATOM 605 O O . ALA A 1 77 ? 7.046 -0.790 6.926 1.00 96.75 77 ALA A O 1
ATOM 606 N N . TYR A 1 78 ? 5.183 0.437 7.045 1.00 96.38 78 TYR A N 1
ATOM 607 C CA . TYR A 1 78 ? 4.363 -0.639 7.601 1.00 96.38 78 TYR A CA 1
ATOM 608 C C . TYR A 1 78 ? 4.153 -1.770 6.581 1.00 96.38 78 TYR A C 1
ATOM 610 O O . TYR A 1 78 ? 4.313 -2.944 6.918 1.00 96.38 78 TYR A O 1
ATOM 618 N N . LEU A 1 79 ? 3.850 -1.425 5.324 1.00 96.56 79 LEU A N 1
ATOM 619 C CA . LEU A 1 79 ? 3.646 -2.396 4.245 1.00 96.56 79 LEU A CA 1
ATOM 620 C C . LEU A 1 79 ? 4.931 -3.129 3.851 1.00 96.56 79 LEU A C 1
ATOM 622 O O . LEU A 1 79 ? 4.869 -4.307 3.508 1.00 96.56 79 LEU A O 1
ATOM 626 N N . GLN A 1 80 ? 6.094 -2.479 3.962 1.00 96.94 80 GLN A N 1
ATOM 627 C CA . GLN A 1 80 ? 7.390 -3.143 3.803 1.00 96.94 80 GLN A CA 1
ATOM 628 C C . GLN A 1 80 ? 7.507 -4.350 4.721 1.00 96.94 80 GLN A C 1
ATOM 630 O O . GLN A 1 80 ? 7.779 -5.451 4.253 1.00 96.94 80 GLN A O 1
ATOM 635 N N . GLN A 1 81 ? 7.250 -4.158 6.016 1.00 94.94 81 GLN A N 1
ATOM 636 C CA . GLN A 1 81 ? 7.260 -5.274 6.947 1.00 94.94 81 GLN A CA 1
ATOM 637 C C . GLN A 1 81 ? 6.172 -6.289 6.581 1.00 94.94 81 GLN A C 1
ATOM 639 O O . GLN A 1 81 ? 6.460 -7.471 6.426 1.00 94.94 81 GLN A O 1
ATOM 644 N N . LEU A 1 82 ? 4.930 -5.829 6.410 1.00 93.00 82 LEU A N 1
ATOM 645 C CA . LEU A 1 82 ? 3.784 -6.707 6.188 1.00 93.00 82 LEU A CA 1
ATOM 646 C C . LEU A 1 82 ? 3.988 -7.655 5.003 1.00 93.00 82 LEU A C 1
ATOM 648 O O . LEU A 1 82 ? 3.750 -8.854 5.131 1.00 93.00 82 LEU A O 1
ATOM 652 N N . GLU A 1 83 ? 4.422 -7.133 3.861 1.00 93.75 83 GLU A N 1
ATOM 653 C CA . GLU A 1 83 ? 4.498 -7.897 2.620 1.00 93.75 83 GLU A CA 1
ATOM 654 C C . GLU A 1 83 ? 5.854 -8.556 2.421 1.00 93.75 83 GLU A C 1
ATOM 656 O O . GLU A 1 83 ? 5.912 -9.742 2.097 1.00 93.75 83 GLU A O 1
ATOM 661 N N . MET A 1 84 ? 6.949 -7.823 2.629 1.00 96.44 84 MET A N 1
ATOM 662 C CA . MET A 1 84 ? 8.281 -8.343 2.320 1.00 96.44 84 MET A CA 1
ATOM 663 C C . MET A 1 84 ? 8.712 -9.397 3.344 1.00 96.44 84 MET A C 1
ATOM 665 O O . MET A 1 84 ? 9.348 -10.376 2.964 1.00 96.44 84 MET A O 1
ATOM 669 N N . GLU A 1 85 ? 8.320 -9.266 4.616 1.00 93.94 85 GLU A N 1
ATOM 670 C CA . GLU A 1 85 ? 8.590 -10.295 5.633 1.00 93.94 85 GLU A CA 1
ATOM 671 C C . GLU A 1 85 ? 7.726 -11.548 5.408 1.00 93.94 85 GLU A C 1
ATOM 673 O O . GLU A 1 85 ? 8.208 -12.680 5.522 1.00 93.94 85 GLU A O 1
ATOM 678 N N . SER A 1 86 ? 6.453 -11.362 5.040 1.00 91.69 86 SER A N 1
ATOM 679 C CA . SER A 1 86 ? 5.524 -12.479 4.822 1.00 91.69 86 SER A CA 1
ATOM 680 C C . SER A 1 86 ? 5.863 -13.266 3.555 1.00 91.69 86 SER A C 1
ATOM 682 O O . SER A 1 86 ? 5.967 -14.495 3.603 1.00 91.69 86 SER A O 1
ATOM 684 N N . ASN A 1 87 ? 6.083 -12.559 2.443 1.00 94.06 87 ASN A N 1
ATOM 685 C CA . ASN A 1 87 ? 6.143 -13.142 1.103 1.00 94.06 87 ASN A CA 1
ATOM 686 C C . ASN A 1 87 ? 7.551 -13.158 0.494 1.00 94.06 87 ASN A C 1
ATOM 688 O O . ASN A 1 87 ? 7.740 -13.784 -0.543 1.00 94.06 87 ASN A O 1
ATOM 692 N N . GLY A 1 88 ? 8.557 -12.535 1.117 1.00 92.75 88 GLY A N 1
ATOM 693 C CA . GLY A 1 88 ? 9.960 -12.563 0.676 1.00 92.75 88 GLY A CA 1
ATOM 694 C C . GLY A 1 88 ? 10.642 -13.913 0.921 1.00 92.75 88 GLY A C 1
ATOM 695 O O . GLY A 1 88 ? 11.678 -13.988 1.580 1.00 92.75 88 GLY A O 1
ATOM 696 N N . LYS A 1 89 ? 10.033 -15.003 0.448 1.00 94.56 89 LYS A N 1
ATOM 697 C CA . LYS A 1 89 ? 10.492 -16.382 0.643 1.00 94.56 89 LYS A CA 1
ATOM 698 C C . LYS A 1 89 ? 11.145 -16.913 -0.630 1.00 94.56 89 LYS A C 1
ATOM 700 O O . LYS A 1 89 ? 10.783 -16.518 -1.732 1.00 94.56 89 LYS A O 1
ATOM 705 N N . GLY A 1 90 ? 12.114 -17.813 -0.465 1.00 94.06 90 GLY A N 1
ATOM 706 C CA . GLY A 1 90 ? 12.824 -18.473 -1.571 1.00 94.06 90 GLY A CA 1
ATOM 707 C C . GLY A 1 90 ? 12.443 -19.939 -1.777 1.00 94.06 90 GLY A C 1
ATOM 708 O O . GLY A 1 90 ? 13.023 -20.603 -2.630 1.00 94.06 90 GLY A O 1
ATOM 709 N N . VAL A 1 91 ? 11.510 -20.462 -0.980 1.00 93.69 91 VAL A N 1
ATOM 710 C CA . VAL A 1 91 ? 11.153 -21.884 -0.941 1.00 93.69 91 VAL A CA 1
ATOM 711 C C . VAL A 1 91 ? 9.632 -22.012 -0.894 1.00 93.69 91 VAL A C 1
ATOM 713 O O . VAL A 1 91 ? 8.972 -21.254 -0.179 1.00 93.69 91 VAL A O 1
ATOM 716 N N . ALA A 1 92 ? 9.088 -22.947 -1.669 1.00 92.56 92 ALA A N 1
ATOM 717 C CA . ALA A 1 92 ? 7.674 -23.296 -1.673 1.00 92.56 92 ALA A CA 1
ATOM 718 C C . ALA A 1 92 ? 7.289 -24.156 -0.456 1.00 92.56 92 ALA A C 1
ATOM 720 O O . ALA A 1 92 ? 8.135 -24.657 0.283 1.00 92.56 92 ALA A O 1
ATOM 721 N N . MET A 1 93 ? 5.988 -24.355 -0.245 1.00 91.62 93 MET A N 1
ATOM 722 C CA . MET A 1 93 ? 5.469 -25.100 0.914 1.00 91.62 93 MET A CA 1
ATOM 723 C C . MET A 1 93 ? 5.896 -26.576 0.962 1.00 91.62 93 MET A C 1
ATOM 725 O O . MET A 1 93 ? 5.908 -27.175 2.031 1.00 91.62 93 MET A O 1
ATOM 729 N N . ASP A 1 94 ? 6.252 -27.160 -0.177 1.00 93.94 94 ASP A N 1
ATOM 730 C CA . ASP A 1 94 ? 6.752 -28.533 -0.317 1.00 93.94 94 ASP A CA 1
ATOM 731 C C . ASP A 1 94 ? 8.293 -28.629 -0.235 1.00 93.94 94 ASP A C 1
ATOM 733 O O . ASP A 1 94 ? 8.859 -29.710 -0.391 1.00 93.94 94 ASP A O 1
ATOM 737 N N . GLY A 1 95 ? 8.980 -27.510 0.018 1.00 93.12 95 GLY A N 1
ATOM 738 C CA . GLY A 1 95 ? 10.427 -27.455 0.205 1.00 93.12 95 GLY A CA 1
ATOM 739 C C . GLY A 1 95 ? 11.249 -27.240 -1.069 1.00 93.12 95 GLY A C 1
ATOM 740 O O . GLY A 1 95 ? 12.471 -27.117 -0.957 1.00 93.12 95 GLY A O 1
ATOM 741 N N . HIS A 1 96 ? 10.643 -27.154 -2.262 1.00 94.88 96 HIS A N 1
ATOM 742 C CA . HIS A 1 96 ? 11.414 -26.834 -3.469 1.00 94.88 96 HIS A CA 1
ATOM 743 C C . HIS A 1 96 ? 11.791 -25.347 -3.526 1.00 94.88 96 HIS A C 1
ATOM 745 O O . HIS A 1 96 ? 11.032 -24.470 -3.111 1.00 94.88 96 HIS A O 1
ATOM 751 N N . GLY A 1 97 ? 12.979 -25.048 -4.057 1.00 95.94 97 GLY A N 1
ATOM 752 C CA . GLY A 1 97 ? 13.420 -23.670 -4.279 1.00 95.94 97 GLY A CA 1
ATOM 753 C C . GLY A 1 97 ? 12.611 -22.995 -5.387 1.00 95.94 97 GLY A C 1
ATOM 754 O O . GLY A 1 97 ? 12.398 -23.589 -6.443 1.00 95.94 97 GLY A O 1
ATOM 755 N N . LEU A 1 98 ? 12.178 -21.755 -5.163 1.00 94.00 98 LEU A N 1
ATOM 756 C CA . LEU A 1 98 ? 11.405 -21.001 -6.149 1.00 94.00 98 LEU A CA 1
ATOM 757 C C . LEU A 1 98 ? 12.269 -20.627 -7.361 1.00 94.00 98 LEU A C 1
ATOM 759 O O . LEU A 1 98 ? 13.425 -20.230 -7.223 1.00 94.00 98 LEU A O 1
ATOM 763 N N . THR A 1 99 ? 11.688 -20.704 -8.558 1.00 92.38 99 THR A N 1
ATOM 764 C CA . THR A 1 99 ? 12.361 -20.350 -9.822 1.00 92.38 99 THR A CA 1
ATOM 765 C C . THR A 1 99 ? 12.304 -18.857 -10.147 1.00 92.38 99 THR A C 1
ATOM 767 O O . THR A 1 99 ? 12.961 -18.404 -11.081 1.00 92.38 99 THR A O 1
ATOM 770 N N . GLN A 1 100 ? 11.511 -18.093 -9.397 1.00 92.00 100 GLN A N 1
ATOM 771 C CA . GLN A 1 100 ? 11.351 -16.648 -9.532 1.00 92.00 100 GLN A CA 1
ATOM 772 C C . GLN A 1 100 ? 11.136 -16.003 -8.161 1.00 92.00 100 GLN A C 1
ATOM 774 O O . GLN A 1 100 ? 10.819 -16.687 -7.186 1.00 92.00 100 GLN A O 1
ATOM 779 N N . ALA A 1 101 ? 11.291 -14.680 -8.091 1.00 92.62 101 ALA A N 1
ATOM 780 C CA . ALA A 1 101 ? 11.009 -13.930 -6.875 1.00 92.62 101 ALA A CA 1
ATOM 781 C C . ALA A 1 101 ? 9.524 -14.055 -6.476 1.00 92.62 101 ALA A C 1
ATOM 783 O O . ALA A 1 101 ? 8.617 -14.010 -7.311 1.00 92.62 101 ALA A O 1
ATOM 784 N N . ALA A 1 102 ? 9.286 -14.248 -5.178 1.00 92.62 102 ALA A N 1
ATOM 785 C CA . ALA A 1 102 ? 7.945 -14.416 -4.625 1.00 92.62 102 ALA A CA 1
ATOM 786 C C . ALA A 1 102 ? 7.222 -13.082 -4.390 1.00 92.62 102 ALA A C 1
ATOM 788 O O . ALA A 1 102 ? 5.998 -13.028 -4.480 1.00 92.62 102 ALA A O 1
ATOM 789 N N . ALA A 1 103 ? 7.968 -12.016 -4.093 1.00 94.06 103 ALA A N 1
ATOM 790 C CA . ALA A 1 103 ? 7.417 -10.712 -3.758 1.00 94.06 103 ALA A CA 1
ATOM 791 C C . ALA A 1 103 ? 8.288 -9.572 -4.305 1.00 94.06 103 ALA A C 1
ATOM 793 O O . ALA A 1 103 ? 9.519 -9.694 -4.316 1.00 94.06 103 ALA A O 1
ATOM 794 N N . PRO A 1 104 ? 7.671 -8.447 -4.709 1.00 96.56 104 PRO A N 1
ATOM 795 C CA . PRO A 1 104 ? 8.403 -7.249 -5.083 1.00 96.56 104 PRO A CA 1
ATOM 796 C C . PRO A 1 104 ? 8.974 -6.538 -3.850 1.00 96.56 104 PRO A C 1
ATOM 798 O O . PRO A 1 104 ? 8.517 -6.713 -2.720 1.00 96.56 104 PRO A O 1
ATOM 801 N N . ILE A 1 105 ? 9.936 -5.647 -4.084 1.00 98.00 105 ILE A N 1
ATOM 802 C CA . ILE A 1 105 ? 10.340 -4.654 -3.084 1.00 98.00 105 ILE A CA 1
ATOM 803 C C . ILE A 1 105 ? 9.243 -3.588 -2.988 1.00 98.00 105 ILE A C 1
ATOM 805 O O . ILE A 1 105 ? 8.921 -2.934 -3.985 1.00 98.00 105 ILE A O 1
ATOM 809 N N . VAL A 1 106 ? 8.708 -3.381 -1.786 1.00 97.88 106 VAL A N 1
ATOM 810 C CA . VAL A 1 106 ? 7.702 -2.349 -1.498 1.00 97.88 106 VAL A CA 1
ATOM 811 C C . VAL A 1 106 ? 8.388 -1.098 -0.959 1.00 97.88 106 VAL A C 1
ATOM 813 O O . VAL A 1 106 ? 9.290 -1.172 -0.125 1.00 97.88 106 VAL A O 1
ATOM 816 N N . TRP A 1 107 ? 7.994 0.077 -1.439 1.00 97.31 107 TRP A N 1
ATOM 817 C CA . TRP A 1 107 ? 8.561 1.348 -0.987 1.00 97.31 107 TRP A CA 1
ATOM 818 C C . TRP A 1 107 ? 7.615 2.515 -1.269 1.00 97.31 107 TRP A C 1
ATOM 820 O O . TRP A 1 107 ? 6.617 2.354 -1.964 1.00 97.31 107 TRP A O 1
ATOM 830 N N . GLY A 1 108 ? 7.909 3.694 -0.727 1.00 95.94 108 GLY A N 1
ATOM 831 C CA . GLY A 1 108 ? 7.131 4.896 -1.005 1.00 95.94 108 GLY A CA 1
ATOM 832 C C . GLY A 1 108 ? 7.265 5.956 0.078 1.00 95.94 108 GLY A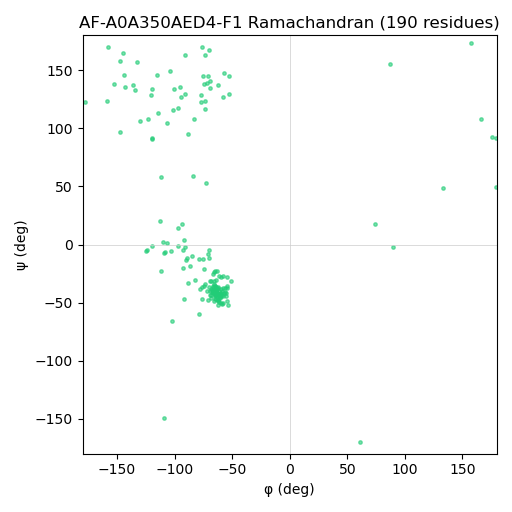 C 1
ATOM 833 O O . GLY A 1 108 ? 7.863 5.718 1.122 1.00 95.94 108 GLY A O 1
ATOM 834 N N . GLU A 1 109 ? 6.689 7.118 -0.201 1.00 93.44 109 GLU A N 1
ATOM 835 C CA . GLU A 1 109 ? 6.604 8.290 0.673 1.00 93.44 109 GLU A CA 1
ATOM 836 C C . GLU A 1 109 ? 5.281 9.007 0.376 1.00 93.44 109 GLU A C 1
ATOM 838 O O . GLU A 1 109 ? 4.754 8.853 -0.734 1.00 93.44 109 GLU A O 1
ATOM 843 N N . PRO A 1 110 ? 4.742 9.816 1.304 1.00 90.94 110 PRO A N 1
ATOM 844 C CA . PRO A 1 110 ? 3.560 10.612 1.026 1.00 90.94 110 PRO A CA 1
ATOM 845 C C . PRO A 1 110 ? 3.701 11.559 -0.160 1.00 90.94 110 PRO A C 1
ATOM 847 O O . PRO A 1 110 ? 4.758 12.156 -0.405 1.00 90.94 110 PRO A O 1
ATOM 850 N N . GLY A 1 111 ? 2.585 11.766 -0.852 1.00 85.25 111 GLY A N 1
ATOM 851 C CA . GLY A 1 111 ? 2.398 12.927 -1.712 1.00 85.25 111 GLY A CA 1
ATOM 852 C C . GLY A 1 111 ? 2.239 14.204 -0.870 1.00 85.25 111 GLY A C 1
ATOM 853 O O . GLY A 1 111 ? 1.667 14.167 0.211 1.00 85.25 111 GLY A O 1
ATOM 854 N N . THR A 1 112 ? 2.728 15.364 -1.304 1.00 79.88 112 THR A N 1
ATOM 855 C CA . THR A 1 112 ? 3.463 15.648 -2.552 1.00 79.88 112 THR A CA 1
ATOM 856 C C . THR A 1 112 ? 4.984 15.517 -2.403 1.00 79.88 112 THR A C 1
ATOM 858 O O . THR A 1 112 ? 5.700 15.622 -3.395 1.00 79.88 112 THR A O 1
ATOM 861 N N . ASN A 1 113 ? 5.498 15.222 -1.204 1.00 73.81 113 ASN A N 1
ATOM 862 C CA . ASN A 1 113 ? 6.938 15.129 -0.929 1.00 73.81 113 ASN A CA 1
ATOM 863 C C . ASN A 1 113 ? 7.653 14.129 -1.853 1.00 73.81 113 ASN A C 1
ATOM 865 O O . ASN A 1 113 ? 8.690 14.451 -2.437 1.00 73.81 113 ASN A O 1
ATOM 869 N N . GLY A 1 114 ? 7.062 12.948 -2.065 1.00 69.06 114 GLY A N 1
ATOM 870 C CA . GLY A 1 114 ? 7.593 11.938 -2.986 1.00 69.06 114 GLY A CA 1
ATOM 871 C C . GLY A 1 114 ? 7.714 12.424 -4.439 1.00 69.06 114 GLY A C 1
ATOM 872 O O . GLY A 1 114 ? 8.630 12.001 -5.154 1.00 69.06 114 GLY A O 1
ATOM 873 N N . GLN A 1 115 ? 6.865 13.374 -4.861 1.00 72.19 115 GLN A N 1
ATOM 874 C CA . GLN A 1 115 ? 6.895 13.948 -6.214 1.00 72.19 115 GL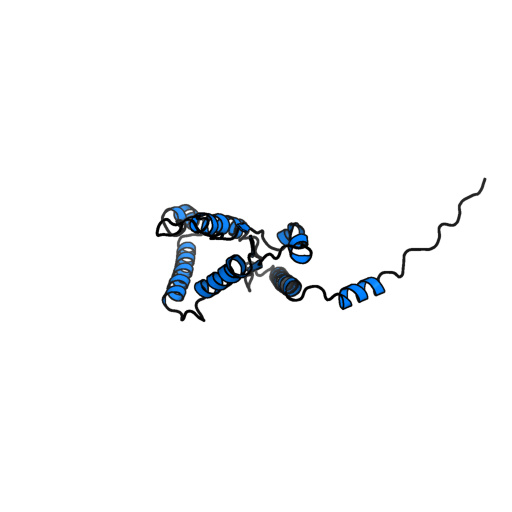N A CA 1
ATOM 875 C C . GLN A 1 115 ? 8.198 14.702 -6.500 1.00 72.19 115 GLN A C 1
ATOM 877 O O . GLN A 1 115 ? 8.667 14.723 -7.636 1.00 72.19 115 GLN A O 1
ATOM 882 N N . HIS A 1 116 ? 8.809 15.292 -5.474 1.00 79.81 116 HIS A N 1
ATOM 883 C CA . HIS A 1 116 ? 10.055 16.046 -5.606 1.00 79.81 116 HIS A CA 1
ATOM 884 C C . HIS A 1 116 ? 11.310 15.201 -5.348 1.00 79.81 116 HIS A C 1
ATOM 886 O O . HIS A 1 116 ? 12.419 15.698 -5.523 1.00 79.81 116 HIS A O 1
ATOM 892 N N . ALA A 1 117 ? 11.151 13.934 -4.954 1.00 85.94 117 ALA A N 1
ATOM 893 C CA . ALA A 1 117 ? 12.261 13.043 -4.635 1.00 85.94 117 ALA A CA 1
ATOM 894 C C . ALA A 1 117 ? 12.556 12.057 -5.776 1.00 85.94 117 ALA A C 1
ATOM 896 O O . ALA A 1 117 ? 13.608 12.121 -6.407 1.00 85.94 117 ALA A O 1
ATOM 897 N N . PHE A 1 118 ? 11.627 11.141 -6.059 1.00 90.12 118 PHE A N 1
ATOM 898 C CA . PHE A 1 118 ? 11.885 9.980 -6.924 1.00 90.12 118 PHE A CA 1
ATOM 899 C C . PHE A 1 118 ? 10.919 9.852 -8.106 1.00 90.12 118 PHE A C 1
ATOM 901 O O . PHE A 1 118 ? 11.136 9.017 -8.985 1.00 90.12 118 PHE A O 1
ATOM 908 N N . PHE A 1 119 ? 9.887 10.696 -8.194 1.00 90.19 119 PHE A N 1
ATOM 909 C CA . PHE A 1 119 ? 8.948 10.678 -9.323 1.00 90.19 119 PHE A CA 1
ATOM 910 C C . PHE A 1 119 ? 9.629 10.971 -10.662 1.00 90.19 119 PHE A C 1
ATOM 912 O O . PHE A 1 119 ? 9.188 10.462 -11.685 1.00 90.19 119 PHE A O 1
ATOM 919 N N . GLN A 1 120 ? 10.743 11.706 -10.667 1.00 89.88 120 GLN A N 1
ATOM 920 C CA . GLN A 1 120 ? 11.565 11.890 -11.864 1.00 89.88 120 GLN A CA 1
ATOM 921 C C . GLN A 1 120 ? 12.033 10.545 -12.452 1.00 89.88 120 GLN A C 1
ATOM 923 O O . GLN A 1 120 ? 11.988 10.353 -13.667 1.00 89.88 120 GLN A O 1
ATOM 928 N N . LEU A 1 121 ? 12.441 9.598 -11.598 1.00 91.88 121 LEU A N 1
ATOM 929 C CA . LEU A 1 121 ? 12.821 8.250 -12.021 1.00 91.88 121 LEU A CA 1
ATOM 930 C C . LEU A 1 121 ? 11.604 7.457 -12.496 1.00 91.88 121 LEU A C 1
ATOM 932 O O . LEU A 1 121 ? 11.708 6.757 -13.494 1.00 91.88 121 LEU A O 1
ATOM 936 N N . ILE A 1 122 ? 10.456 7.583 -11.829 1.00 92.69 122 ILE A N 1
ATOM 937 C CA . ILE A 1 122 ? 9.231 6.876 -12.237 1.00 92.69 122 ILE A CA 1
ATOM 938 C C . ILE A 1 122 ? 8.749 7.368 -13.615 1.00 92.69 122 ILE A C 1
ATOM 940 O O . ILE A 1 122 ? 8.360 6.563 -14.453 1.00 92.69 122 ILE A O 1
ATOM 944 N N . HIS A 1 123 ? 8.819 8.677 -13.878 1.00 90.38 123 HIS A N 1
ATOM 945 C CA . HIS A 1 123 ? 8.349 9.278 -15.131 1.00 90.38 123 HIS A CA 1
ATOM 946 C C . HIS A 1 123 ? 9.311 9.102 -16.312 1.00 90.38 123 HIS A C 1
ATOM 948 O O . HIS A 1 123 ? 8.863 8.956 -17.445 1.00 90.38 123 HIS A O 1
ATOM 954 N N . GLN A 1 124 ? 10.626 9.192 -16.086 1.00 90.12 124 GLN A N 1
ATOM 955 C CA . GLN A 1 124 ? 11.623 9.255 -17.172 1.00 90.12 124 GLN A CA 1
ATOM 956 C C . GLN A 1 124 ? 12.696 8.165 -17.096 1.00 90.12 124 GLN A C 1
ATOM 958 O O . GLN A 1 124 ? 13.558 8.070 -17.973 1.00 90.12 124 GLN A O 1
ATOM 963 N N . GLY A 1 125 ? 12.677 7.351 -16.044 1.00 90.94 125 GLY A N 1
ATOM 964 C CA . GLY A 1 125 ? 13.561 6.208 -15.905 1.00 90.94 125 GLY A CA 1
ATOM 965 C C . GLY A 1 125 ? 13.214 5.093 -16.888 1.00 90.94 125 GLY A C 1
ATOM 966 O O . GLY A 1 125 ? 12.173 5.074 -17.536 1.00 90.94 125 GLY A O 1
ATOM 967 N N . ARG A 1 126 ? 14.131 4.131 -17.001 1.00 90.69 126 ARG A N 1
ATOM 968 C CA . ARG A 1 126 ? 13.966 2.959 -17.877 1.00 90.69 126 ARG A CA 1
ATOM 969 C C . ARG A 1 126 ? 13.289 1.777 -17.184 1.00 90.69 126 ARG A C 1
ATOM 971 O O . ARG A 1 126 ? 12.935 0.813 -17.855 1.00 90.69 126 ARG A O 1
ATOM 978 N N . GLN A 1 127 ? 13.176 1.821 -15.859 1.00 92.88 127 GLN A N 1
ATOM 979 C CA . GLN A 1 127 ? 12.529 0.781 -15.072 1.00 92.88 127 GLN A CA 1
ATOM 980 C C . GLN A 1 127 ? 11.053 1.123 -14.904 1.00 92.88 127 GLN A C 1
ATOM 982 O O . GLN A 1 127 ? 10.720 2.220 -14.464 1.00 92.88 127 GLN A O 1
ATOM 987 N N . VAL A 1 128 ? 10.184 0.161 -15.204 1.00 95.06 128 VAL A N 1
ATOM 988 C CA . VAL A 1 128 ? 8.760 0.279 -14.894 1.00 95.06 128 VAL A CA 1
ATOM 989 C C . VAL A 1 128 ? 8.561 0.006 -13.407 1.00 95.06 128 VAL A C 1
ATOM 991 O O . VAL A 1 128 ? 9.035 -1.003 -12.880 1.00 95.06 128 VAL A O 1
ATOM 994 N N . VAL A 1 129 ? 7.863 0.920 -12.739 1.00 96.69 129 VAL A N 1
ATOM 995 C CA . VAL A 1 129 ? 7.479 0.801 -11.333 1.00 96.69 129 VAL A CA 1
ATOM 996 C C . VAL A 1 129 ? 5.957 0.916 -11.263 1.00 96.69 129 VAL A C 1
ATOM 998 O O . VAL A 1 129 ? 5.438 2.010 -11.470 1.00 96.69 129 VAL A O 1
ATOM 1001 N N . PRO A 1 130 ? 5.227 -0.179 -10.991 1.00 96.94 130 PRO A N 1
ATOM 1002 C CA . PRO A 1 130 ? 3.828 -0.112 -10.586 1.00 96.94 130 PRO A CA 1
ATOM 1003 C C . PRO A 1 130 ? 3.659 0.830 -9.391 1.00 96.94 130 PRO A C 1
ATOM 1005 O O . PRO A 1 130 ? 4.381 0.703 -8.396 1.00 96.94 130 PRO A O 1
ATOM 1008 N N . VAL A 1 131 ? 2.718 1.769 -9.493 1.00 96.12 131 VAL A N 1
ATOM 1009 C CA . VAL A 1 131 ? 2.453 2.775 -8.457 1.00 96.12 131 VAL A CA 1
ATOM 1010 C C . VAL A 1 131 ? 1.015 2.662 -7.978 1.00 96.12 131 VAL A C 1
ATOM 1012 O O . VAL A 1 131 ? 0.082 2.712 -8.776 1.00 96.12 131 VAL A O 1
ATOM 1015 N N . GLU A 1 132 ? 0.845 2.572 -6.666 1.00 95.75 132 GLU A N 1
ATOM 1016 C CA . GLU A 1 132 ? -0.443 2.651 -5.993 1.00 95.75 132 GLU A CA 1
ATOM 1017 C C . GLU A 1 132 ? -0.621 4.032 -5.384 1.00 95.75 132 GLU A C 1
ATOM 1019 O O . GLU A 1 132 ? 0.122 4.441 -4.491 1.00 95.75 132 GLU A O 1
ATOM 1024 N N . PHE A 1 133 ? -1.619 4.752 -5.884 1.00 95.62 133 PHE A N 1
ATOM 1025 C CA . PHE A 1 133 ? -2.024 6.047 -5.361 1.00 95.62 133 PHE A CA 1
ATOM 1026 C C . PHE A 1 133 ? -3.166 5.854 -4.369 1.00 95.62 133 PHE A C 1
ATOM 1028 O O . PHE A 1 133 ? -4.181 5.250 -4.710 1.00 95.62 133 PHE A O 1
ATOM 1035 N N . LEU A 1 134 ? -3.013 6.386 -3.156 1.00 95.69 134 LEU A N 1
ATOM 1036 C CA . LEU A 1 134 ? -4.068 6.388 -2.143 1.00 95.69 134 LEU A CA 1
ATOM 1037 C C . LEU A 1 134 ? -4.408 7.826 -1.788 1.00 95.69 134 LEU A C 1
ATOM 1039 O O . LEU A 1 134 ? -3.507 8.626 -1.560 1.00 95.69 134 LEU A O 1
ATOM 1043 N N . ILE A 1 135 ? -5.691 8.159 -1.722 1.00 95.44 135 ILE A N 1
ATOM 1044 C CA . ILE A 1 135 ? -6.148 9.481 -1.303 1.00 95.44 135 ILE A CA 1
ATOM 1045 C C . ILE A 1 135 ? -7.544 9.381 -0.696 1.00 95.44 135 ILE A C 1
ATOM 1047 O O . ILE A 1 135 ? -8.395 8.660 -1.217 1.00 95.44 135 ILE A O 1
ATOM 1051 N N . ALA A 1 136 ? -7.778 10.092 0.404 1.00 93.88 136 ALA A N 1
ATOM 1052 C CA . ALA A 1 136 ? -9.123 10.267 0.935 1.00 93.88 136 ALA A CA 1
ATOM 1053 C C . ALA A 1 136 ? -9.892 11.258 0.049 1.00 93.88 136 ALA A C 1
ATOM 1055 O O . ALA A 1 136 ? -9.336 12.269 -0.372 1.00 93.88 136 ALA A O 1
ATOM 1056 N N . ALA A 1 137 ? -11.163 10.987 -0.248 1.00 91.00 137 ALA A N 1
ATOM 1057 C CA . ALA A 1 137 ? -11.985 11.938 -1.003 1.00 91.00 137 ALA A CA 1
ATOM 1058 C C . ALA A 1 137 ? -12.211 13.236 -0.207 1.00 91.00 137 ALA A C 1
ATOM 1060 O O . ALA A 1 137 ? -12.206 14.328 -0.772 1.00 91.00 137 ALA A O 1
ATOM 1061 N N . GLU A 1 138 ? -12.338 13.107 1.113 1.00 91.56 138 GLU A N 1
ATOM 1062 C CA . GLU A 1 138 ? -12.597 14.192 2.055 1.00 91.56 138 GLU A CA 1
ATOM 1063 C C . GLU A 1 138 ? -11.404 14.379 3.000 1.00 91.56 138 GLU A C 1
ATOM 1065 O O . GLU A 1 138 ? -10.723 13.417 3.359 1.00 91.56 138 GLU A O 1
ATOM 1070 N N . GLY A 1 139 ? -11.146 15.630 3.384 1.00 89.75 139 GLY A N 1
ATOM 1071 C CA . GLY A 1 139 ? -10.137 15.988 4.381 1.00 89.75 139 GLY A CA 1
ATOM 1072 C C . GLY A 1 139 ? -10.742 16.034 5.785 1.00 89.75 139 GLY A C 1
ATOM 1073 O O . GLY A 1 139 ? -11.958 16.131 5.939 1.00 89.75 139 GLY A O 1
ATOM 1074 N N . ASN A 1 140 ? -9.900 16.004 6.819 1.00 88.50 140 ASN A N 1
ATOM 1075 C CA . ASN A 1 140 ? -10.364 16.031 8.212 1.00 88.50 140 ASN A CA 1
ATOM 1076 C C . ASN A 1 140 ? -10.563 17.457 8.752 1.00 88.50 140 ASN A C 1
ATOM 1078 O O . ASN A 1 140 ? -11.223 17.646 9.772 1.00 88.50 140 ASN A O 1
ATOM 1082 N N . GLU A 1 141 ? -9.964 18.453 8.100 1.00 91.19 141 GLU A N 1
ATOM 1083 C CA . GLU A 1 141 ? -9.943 19.855 8.501 1.00 91.19 141 GLU A CA 1
ATOM 1084 C C . GLU A 1 141 ? -10.869 20.680 7.590 1.00 91.19 141 GLU A C 1
ATOM 1086 O O . GLU A 1 141 ? -10.487 20.990 6.457 1.00 91.19 141 GLU A O 1
ATOM 1091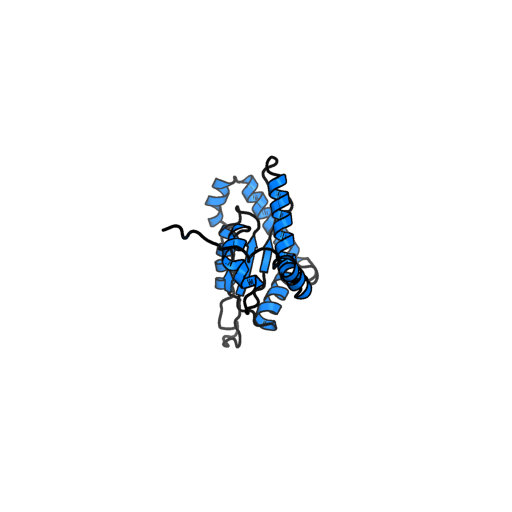 N N . PRO A 1 142 ? -12.068 21.082 8.060 1.00 88.31 142 PRO A N 1
ATOM 1092 C CA . PRO A 1 142 ? -13.033 21.815 7.235 1.00 88.31 142 PRO A CA 1
ATOM 1093 C C . PRO A 1 142 ? -12.474 23.126 6.669 1.00 88.31 142 PRO A C 1
ATOM 1095 O O . PRO A 1 142 ? -12.709 23.453 5.507 1.00 88.31 142 PRO A O 1
ATOM 1098 N N . ASP A 1 143 ? -11.660 23.833 7.457 1.00 93.06 143 ASP A N 1
ATOM 1099 C CA . ASP A 1 143 ? -11.035 25.105 7.065 1.00 93.06 143 ASP A CA 1
ATOM 1100 C C . ASP A 1 143 ? -9.934 24.937 5.998 1.00 93.06 143 ASP A C 1
ATOM 1102 O O . ASP A 1 143 ? -9.428 25.918 5.458 1.00 93.06 143 ASP A O 1
ATOM 1106 N N . MET A 1 144 ? -9.558 23.695 5.674 1.00 91.44 144 MET A N 1
ATOM 1107 C CA . MET A 1 144 ? -8.542 23.352 4.676 1.00 91.44 144 MET A CA 1
ATOM 1108 C C . MET A 1 144 ? -9.142 22.644 3.451 1.00 91.44 144 MET A C 1
ATOM 1110 O O . MET A 1 144 ? -8.415 21.998 2.695 1.00 91.44 144 MET A O 1
ATOM 1114 N N . ALA A 1 145 ? -10.450 22.776 3.205 1.00 91.88 145 ALA A N 1
ATOM 1115 C CA . ALA A 1 145 ? -11.124 22.126 2.077 1.00 91.88 145 ALA A CA 1
ATOM 1116 C C . ALA A 1 145 ? -10.476 22.435 0.710 1.00 91.88 145 ALA A C 1
ATOM 1118 O O . ALA A 1 145 ? -10.347 21.546 -0.133 1.00 91.88 145 ALA A O 1
ATOM 1119 N N . GLU A 1 146 ? -9.998 23.666 0.495 1.00 92.69 146 GLU A N 1
ATOM 1120 C CA . GLU A 1 146 ? -9.270 24.033 -0.730 1.00 92.69 146 GLU A CA 1
ATOM 1121 C C . GLU A 1 146 ? -7.948 23.265 -0.876 1.00 92.69 146 GLU A C 1
ATOM 1123 O O . GLU A 1 146 ? -7.605 22.809 -1.969 1.00 92.69 146 GLU A O 1
ATOM 1128 N N . HIS A 1 147 ? -7.223 23.057 0.227 1.00 91.50 147 HIS A N 1
ATOM 1129 C CA . HIS A 1 147 ? -5.988 22.274 0.225 1.00 91.50 147 HIS A CA 1
ATOM 1130 C C . HIS A 1 147 ? -6.271 20.805 -0.099 1.00 91.50 147 HIS A C 1
ATOM 1132 O O . HIS A 1 147 ? -5.541 20.211 -0.894 1.00 91.50 147 HIS A O 1
ATOM 1138 N N . GLN A 1 148 ? -7.354 20.238 0.443 1.00 93.75 148 GLN A N 1
ATOM 1139 C CA . GLN A 1 148 ? -7.798 18.887 0.099 1.00 93.75 148 GLN A CA 1
ATOM 1140 C C . GLN A 1 148 ? -8.122 18.770 -1.396 1.00 93.75 148 GLN A C 1
ATOM 1142 O O . GLN A 1 148 ? -7.668 17.836 -2.056 1.00 93.75 148 GLN A O 1
ATOM 1147 N N . ALA A 1 149 ? -8.852 19.735 -1.960 1.00 93.31 149 ALA A N 1
ATOM 1148 C CA . ALA A 1 149 ? -9.189 19.736 -3.382 1.00 93.31 149 ALA A CA 1
ATOM 1149 C C . ALA A 1 149 ? -7.933 19.781 -4.272 1.00 93.31 149 ALA A C 1
ATOM 1151 O O . ALA A 1 149 ? -7.833 19.030 -5.246 1.00 93.31 149 ALA A O 1
ATOM 1152 N N . LEU A 1 150 ? -6.941 20.604 -3.915 1.00 92.62 150 LEU A N 1
ATOM 1153 C CA . LEU A 1 150 ? -5.650 20.650 -4.610 1.00 92.62 150 LEU A CA 1
ATOM 1154 C C . LEU A 1 150 ? -4.873 19.335 -4.477 1.00 92.62 150 LEU A C 1
ATOM 1156 O O . LEU A 1 150 ? -4.249 18.888 -5.441 1.00 92.62 150 LEU A O 1
ATOM 1160 N N . LEU A 1 151 ? -4.908 18.694 -3.308 1.00 92.88 151 LEU A N 1
ATOM 1161 C CA . LEU A 1 151 ? -4.258 17.404 -3.081 1.00 92.88 151 LEU A CA 1
ATOM 1162 C C . LEU A 1 151 ? -4.882 16.302 -3.952 1.00 92.88 151 LEU A C 1
ATOM 1164 O O . LEU A 1 151 ? -4.150 15.545 -4.594 1.00 92.88 151 LEU A O 1
ATOM 1168 N N . VAL A 1 152 ? -6.217 16.280 -4.056 1.00 94.88 152 VAL A N 1
ATOM 1169 C CA . VAL A 1 152 ? -6.972 15.385 -4.950 1.00 94.88 152 VAL A CA 1
ATOM 1170 C C . VAL A 1 152 ? -6.629 15.631 -6.410 1.00 94.88 152 VAL A C 1
ATOM 1172 O O . VAL A 1 152 ? -6.268 14.688 -7.119 1.00 94.88 152 VAL A O 1
ATOM 1175 N N . ALA A 1 153 ? -6.654 16.889 -6.849 1.00 93.25 153 ALA A N 1
ATOM 1176 C CA . ALA A 1 153 ? -6.289 17.249 -8.214 1.00 93.25 153 ALA A CA 1
ATOM 1177 C C . ALA A 1 153 ? -4.861 16.797 -8.560 1.00 93.25 153 ALA A C 1
ATOM 1179 O O . ALA A 1 153 ? -4.640 16.205 -9.615 1.00 93.25 153 ALA A O 1
ATOM 1180 N N . ASN A 1 154 ? -3.899 17.004 -7.655 1.00 91.50 154 ASN A N 1
ATOM 1181 C CA . ASN A 1 154 ? -2.515 16.578 -7.854 1.00 91.50 154 ASN A CA 1
ATOM 1182 C C . ASN A 1 154 ? -2.365 15.053 -7.922 1.00 91.50 154 ASN A C 1
ATOM 1184 O O . ASN A 1 154 ? -1.631 14.558 -8.777 1.00 91.50 154 ASN A O 1
ATOM 1188 N N . CYS A 1 155 ? -3.053 14.306 -7.054 1.00 93.75 155 CYS A N 1
ATOM 1189 C CA . CYS A 1 155 ? -3.041 12.841 -7.072 1.00 93.75 155 CYS A CA 1
ATOM 1190 C C . CYS A 1 155 ? -3.518 12.295 -8.425 1.00 93.75 155 CYS A C 1
ATOM 1192 O O . CYS A 1 155 ? -2.822 11.504 -9.067 1.00 93.75 155 CYS A O 1
ATOM 1194 N N . LEU A 1 156 ? -4.667 12.790 -8.896 1.00 94.12 156 LEU A N 1
ATOM 1195 C CA . LEU A 1 156 ? -5.260 12.388 -10.171 1.00 94.12 156 LEU A CA 1
ATOM 1196 C C . LEU A 1 156 ? -4.413 12.829 -11.371 1.00 94.12 156 LEU A C 1
ATOM 1198 O O . LEU A 1 156 ? -4.227 12.061 -12.313 1.00 94.12 156 LEU A O 1
ATOM 1202 N N . ALA A 1 157 ? -3.852 14.040 -11.339 1.00 91.25 157 ALA A N 1
ATOM 1203 C CA . ALA A 1 157 ? -2.981 14.524 -12.406 1.00 91.25 157 ALA A CA 1
ATOM 1204 C C . ALA A 1 157 ? -1.696 13.68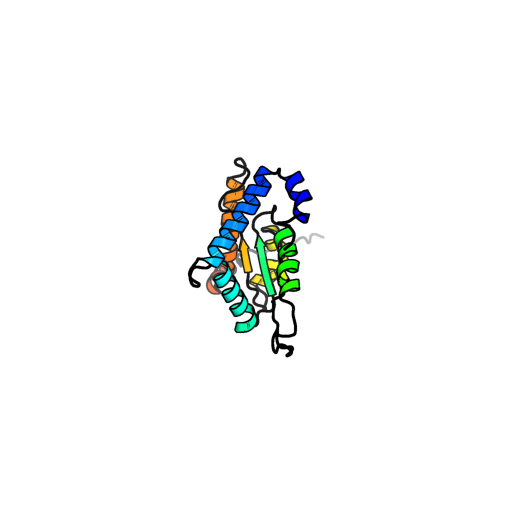8 -12.519 1.00 91.25 157 ALA A C 1
ATOM 1206 O O . ALA A 1 157 ? -1.255 13.383 -13.627 1.00 91.25 157 ALA A O 1
ATOM 1207 N N . GLN A 1 158 ? -1.099 13.280 -11.393 1.00 90.69 158 GLN A N 1
ATOM 1208 C CA . GLN A 1 158 ? 0.101 12.439 -11.397 1.00 90.69 158 GLN A CA 1
ATOM 1209 C C . GLN A 1 158 ? -0.183 11.024 -11.900 1.00 90.69 158 GLN A C 1
ATOM 1211 O O . GLN A 1 158 ? 0.587 10.510 -12.715 1.00 90.69 158 GLN A O 1
ATOM 1216 N N . SER A 1 159 ? -1.286 10.406 -11.471 1.00 91.25 159 SER A N 1
ATOM 1217 C CA . SER A 1 159 ? -1.666 9.078 -11.965 1.00 91.25 159 SER A CA 1
ATOM 1218 C C . SER A 1 159 ? -1.981 9.108 -13.465 1.00 91.25 159 SER A C 1
ATOM 1220 O O . SER A 1 159 ? -1.502 8.257 -14.217 1.00 91.25 159 SER A O 1
ATOM 1222 N N . GLN A 1 160 ? -2.680 10.146 -13.937 1.00 91.19 160 GLN A N 1
ATOM 1223 C CA . GLN A 1 160 ? -2.953 10.351 -15.357 1.00 91.19 160 GLN A CA 1
ATOM 1224 C C . GLN A 1 160 ? -1.669 10.579 -16.166 1.00 91.19 160 GLN A C 1
ATOM 1226 O O . GLN A 1 160 ? -1.516 10.004 -17.245 1.00 91.19 160 GLN A O 1
ATOM 1231 N N . ALA A 1 161 ? -0.736 11.388 -15.658 1.00 89.50 161 ALA A N 1
ATOM 1232 C CA . ALA A 1 161 ? 0.535 11.651 -16.327 1.00 89.50 161 ALA A CA 1
ATOM 1233 C C . ALA A 1 161 ? 1.380 10.377 -16.486 1.00 89.50 161 ALA A C 1
ATOM 1235 O O . ALA A 1 161 ? 2.003 10.199 -17.531 1.00 89.50 161 ALA A O 1
ATOM 1236 N N . LEU A 1 162 ? 1.366 9.473 -15.499 1.00 89.75 162 LEU A N 1
ATOM 1237 C CA . LEU A 1 162 ? 2.028 8.168 -15.610 1.00 89.75 162 LEU A CA 1
ATOM 1238 C C . LEU A 1 162 ? 1.341 7.248 -16.624 1.00 89.75 162 LEU A C 1
ATOM 1240 O O . LEU A 1 162 ? 2.021 6.550 -17.370 1.00 89.75 162 LEU A O 1
ATOM 1244 N N . MET A 1 163 ? 0.008 7.265 -16.681 1.00 87.88 163 MET A N 1
ATOM 1245 C CA . MET A 1 163 ? -0.758 6.433 -17.612 1.00 87.88 163 MET A CA 1
ATOM 1246 C C . MET A 1 163 ? -0.587 6.871 -19.073 1.00 87.88 163 MET A C 1
ATOM 1248 O O . MET A 1 163 ? -0.458 6.032 -19.961 1.00 87.88 163 MET A O 1
ATOM 1252 N N . LEU A 1 164 ? -0.620 8.179 -19.335 1.00 86.56 164 LEU A N 1
ATOM 1253 C CA . LEU A 1 164 ? -0.593 8.728 -20.696 1.00 86.56 164 LEU A CA 1
ATOM 1254 C C . LEU A 1 164 ? 0.822 9.062 -21.185 1.00 86.56 164 LEU A C 1
ATOM 1256 O O . LEU A 1 164 ? 1.047 9.201 -22.390 1.00 86.56 164 LEU A O 1
ATOM 1260 N N . GLY A 1 165 ? 1.769 9.229 -20.260 1.00 76.62 165 GLY A N 1
ATOM 1261 C CA . GLY A 1 165 ? 3.056 9.853 -20.532 1.00 76.62 165 GLY A CA 1
ATOM 1262 C C . GLY A 1 165 ? 2.908 11.302 -21.015 1.00 76.62 165 GLY A C 1
ATOM 1263 O O . GLY A 1 165 ? 1.833 11.904 -21.012 1.00 76.62 165 GLY A O 1
ATOM 1264 N N . ARG A 1 166 ? 4.015 11.883 -21.487 1.00 63.66 166 ARG A N 1
ATOM 1265 C CA . ARG A 1 166 ? 3.971 13.086 -22.331 1.00 63.66 166 ARG A CA 1
ATOM 1266 C C . ARG A 1 166 ? 4.075 12.654 -23.786 1.00 63.66 166 ARG A C 1
ATOM 1268 O O . ARG A 1 166 ? 5.100 12.113 -24.195 1.00 63.66 166 ARG A O 1
ATOM 1275 N N . ASN A 1 167 ? 3.038 12.924 -24.578 1.00 57.94 167 ASN A N 1
ATOM 1276 C CA . ASN A 1 167 ? 3.103 12.734 -26.024 1.00 57.94 167 ASN A CA 1
ATOM 1277 C C . ASN A 1 167 ? 4.265 13.577 -26.590 1.00 57.94 167 ASN A C 1
ATOM 1279 O O . ASN A 1 167 ? 4.337 14.784 -26.348 1.00 57.94 167 ASN A O 1
ATOM 1283 N N . LEU A 1 168 ? 5.166 12.947 -27.353 1.00 57.38 168 LEU A N 1
ATOM 1284 C CA . LEU A 1 168 ? 6.287 13.607 -28.036 1.00 57.38 168 LEU A CA 1
ATOM 1285 C C . LEU A 1 168 ? 5.840 14.827 -28.857 1.00 57.38 168 LEU A C 1
ATOM 1287 O O . LEU A 1 168 ? 6.602 15.782 -28.968 1.00 57.38 168 LEU A O 1
ATOM 1291 N N . ALA A 1 169 ? 4.621 14.820 -29.405 1.00 58.53 169 ALA A N 1
ATOM 1292 C CA . ALA A 1 169 ? 4.048 15.958 -30.122 1.00 58.53 169 ALA A CA 1
ATOM 1293 C C . ALA A 1 169 ? 3.835 17.177 -29.206 1.00 58.53 169 ALA A C 1
ATOM 1295 O O . ALA A 1 169 ? 4.294 18.268 -29.527 1.00 58.53 169 ALA A O 1
ATOM 1296 N N . VAL A 1 170 ? 3.253 16.970 -28.022 1.00 61.84 170 VAL A N 1
ATOM 1297 C CA . VAL A 1 170 ? 3.017 18.028 -27.022 1.00 61.84 170 VAL A CA 1
ATOM 1298 C C . VAL A 1 170 ? 4.341 18.545 -26.453 1.00 61.84 170 VAL A C 1
ATOM 1300 O O . VAL A 1 170 ? 4.531 19.746 -26.279 1.00 61.84 170 VAL A O 1
ATOM 1303 N N . ALA A 1 171 ? 5.307 17.651 -26.216 1.00 59.66 171 ALA A N 1
ATOM 1304 C CA . ALA A 1 171 ? 6.645 18.051 -25.781 1.00 59.66 171 ALA A CA 1
ATOM 1305 C C . ALA A 1 171 ? 7.368 18.899 -26.846 1.00 59.66 171 ALA A C 1
ATOM 1307 O O . ALA A 1 171 ? 8.053 19.864 -26.507 1.00 59.66 171 ALA A O 1
ATOM 1308 N N . ARG A 1 172 ? 7.194 18.568 -28.133 1.00 56.75 172 ARG A N 1
ATOM 1309 C CA . ARG A 1 172 ? 7.752 19.332 -29.259 1.00 56.75 172 ARG A CA 1
ATOM 1310 C C . ARG A 1 172 ? 7.081 20.692 -29.438 1.00 56.75 172 ARG A C 1
ATOM 1312 O O . ARG A 1 172 ? 7.794 21.641 -29.736 1.00 56.75 172 ARG A O 1
ATOM 1319 N N . GLU A 1 173 ? 5.773 20.816 -29.218 1.00 63.00 173 GLU A N 1
ATOM 1320 C CA . GLU A 1 173 ? 5.073 22.111 -29.263 1.00 63.00 173 GLU A CA 1
ATOM 1321 C C . GLU A 1 173 ? 5.565 23.079 -28.181 1.00 63.00 173 GLU A C 1
ATOM 1323 O O . GLU A 1 173 ? 5.816 24.246 -28.470 1.00 63.00 173 GLU A O 1
ATOM 1328 N N . ILE A 1 174 ? 5.793 22.595 -26.957 1.00 60.16 174 ILE A N 1
ATOM 1329 C CA . ILE A 1 174 ? 6.315 23.427 -25.860 1.00 60.16 174 ILE A CA 1
ATOM 1330 C C . ILE A 1 174 ? 7.749 23.892 -26.154 1.00 60.16 174 ILE A C 1
ATOM 1332 O O . ILE A 1 174 ? 8.082 25.053 -25.925 1.00 60.16 174 ILE A O 1
ATOM 1336 N N . VAL A 1 175 ? 8.598 23.013 -26.701 1.00 60.41 175 VAL A N 1
ATOM 1337 C CA . VAL A 1 175 ? 9.961 23.387 -27.121 1.00 60.41 175 VAL A CA 1
ATOM 1338 C C . VAL A 1 175 ? 9.923 24.359 -28.303 1.00 60.41 175 VAL A C 1
ATOM 1340 O O . VAL A 1 175 ? 10.680 25.323 -28.315 1.00 60.41 175 VAL A O 1
ATOM 1343 N N . ALA A 1 176 ? 9.014 24.172 -29.263 1.00 62.19 176 ALA A N 1
ATOM 1344 C CA . ALA A 1 176 ? 8.834 25.098 -30.378 1.00 62.19 176 ALA A CA 1
ATOM 1345 C C . ALA A 1 176 ? 8.325 26.481 -29.922 1.00 62.19 176 ALA A C 1
ATOM 1347 O O . ALA A 1 176 ? 8.709 27.489 -30.510 1.00 62.19 176 ALA A O 1
ATOM 1348 N N . GLY A 1 177 ? 7.528 26.544 -28.850 1.00 53.66 177 GLY A N 1
ATO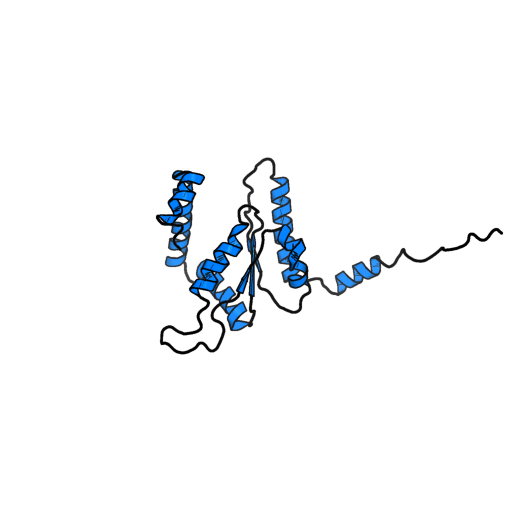M 1349 C CA . GLY A 1 177 ? 7.065 27.793 -28.234 1.00 53.66 177 GLY A CA 1
ATOM 1350 C C . GLY A 1 177 ? 8.085 28.493 -27.324 1.00 53.66 177 GLY A C 1
ATOM 1351 O O . GLY A 1 177 ? 7.866 29.644 -26.961 1.00 53.66 177 GLY A O 1
ATOM 1352 N N . GLY A 1 178 ? 9.191 27.829 -26.957 1.00 47.19 178 GLY A N 1
ATOM 1353 C CA . GLY A 1 178 ? 10.166 28.309 -25.964 1.00 47.19 178 GLY A CA 1
ATOM 1354 C C . GLY A 1 178 ? 11.545 28.729 -26.496 1.00 47.19 178 GLY A C 1
ATOM 1355 O O . GLY A 1 178 ? 12.402 29.099 -25.700 1.00 47.19 178 GLY A O 1
ATOM 1356 N N . VAL A 1 179 ? 11.798 28.688 -27.811 1.00 45.88 179 VAL A N 1
ATOM 1357 C CA . VAL A 1 179 ? 13.105 29.070 -28.413 1.00 45.88 179 VAL A CA 1
ATOM 1358 C C . VAL A 1 179 ? 13.117 30.523 -28.932 1.00 45.88 179 VAL A C 1
ATOM 1360 O O . VAL A 1 179 ? 14.024 30.948 -29.641 1.00 45.88 179 VAL A O 1
ATOM 1363 N N . GLY A 1 180 ? 12.135 31.337 -28.548 1.00 46.88 180 GLY A N 1
ATOM 1364 C CA . GLY A 1 180 ? 12.015 32.729 -28.979 1.00 46.88 180 GLY A CA 1
ATOM 1365 C C . GLY A 1 180 ? 12.243 33.748 -27.870 1.00 46.88 180 GLY A C 1
ATOM 1366 O O . GLY A 1 180 ? 11.323 34.502 -27.625 1.00 46.88 180 GLY A O 1
ATOM 1367 N N . GLU A 1 181 ? 13.402 33.756 -27.196 1.00 42.88 181 GLU A N 1
ATOM 1368 C CA . GLU A 1 181 ? 14.007 34.954 -26.562 1.00 42.88 181 GLU A CA 1
ATOM 1369 C C . GLU A 1 181 ? 15.277 34.574 -25.780 1.00 42.88 181 GLU A C 1
ATOM 1371 O O . GLU A 1 181 ? 15.249 34.187 -24.615 1.00 42.88 181 GLU A O 1
ATOM 1376 N N . GLY A 1 182 ? 16.435 34.656 -26.435 1.00 41.50 182 GLY A N 1
ATOM 1377 C CA . GLY A 1 182 ? 17.704 34.332 -25.786 1.00 41.50 182 GLY A CA 1
ATOM 1378 C C . GLY A 1 182 ? 18.913 34.469 -26.698 1.00 41.50 182 GLY A C 1
ATOM 1379 O O . GLY A 1 182 ? 19.717 33.549 -26.794 1.00 41.50 182 GLY A O 1
ATOM 1380 N N . GLY A 1 183 ? 19.053 35.595 -27.399 1.00 41.62 183 GLY A N 1
ATOM 1381 C CA . GLY A 1 183 ? 20.245 35.823 -28.212 1.00 41.62 183 GLY A CA 1
ATOM 1382 C C . GLY A 1 183 ? 20.244 37.138 -28.974 1.00 41.62 183 GLY A C 1
ATOM 1383 O O . GLY A 1 183 ? 19.814 37.187 -30.119 1.00 41.62 183 GLY A O 1
ATOM 1384 N N . GLY A 1 184 ? 20.794 38.192 -28.371 1.00 33.44 184 GLY A N 1
ATOM 1385 C CA . GLY A 1 184 ? 21.174 39.389 -29.119 1.00 33.44 184 GLY A CA 1
ATOM 1386 C C . GLY A 1 184 ? 21.475 40.587 -28.230 1.00 33.44 184 GLY A C 1
ATOM 1387 O O . GLY A 1 184 ? 20.556 41.191 -27.694 1.00 33.44 184 GLY A O 1
ATOM 1388 N N . GLY A 1 185 ? 22.757 40.957 -28.110 1.00 32.03 185 GLY A N 1
ATOM 1389 C CA . GLY A 1 185 ? 23.128 42.308 -27.669 1.00 32.03 185 GLY A CA 1
ATOM 1390 C C . GLY A 1 185 ? 24.208 42.443 -26.593 1.00 32.03 185 GLY A C 1
ATOM 1391 O O . GLY A 1 185 ? 24.031 43.220 -25.663 1.00 32.03 185 GLY A O 1
ATOM 1392 N N . LYS A 1 186 ? 25.362 41.771 -26.719 1.00 42.94 186 LYS A N 1
ATOM 1393 C CA . LYS A 1 186 ? 26.617 42.326 -26.172 1.00 42.94 186 LYS A CA 1
ATOM 1394 C C . LYS A 1 186 ? 27.270 43.219 -27.236 1.00 42.94 186 LYS A C 1
ATOM 1396 O O . LYS A 1 186 ? 28.009 42.736 -28.083 1.00 42.94 186 LYS A O 1
ATOM 1401 N N . GLN A 1 187 ? 27.001 44.517 -27.160 1.00 37.56 187 GLN A N 1
ATOM 1402 C CA . GLN A 1 187 ? 27.808 45.635 -27.676 1.00 37.56 187 GLN A CA 1
ATOM 1403 C C . GLN A 1 187 ? 27.641 46.749 -26.631 1.00 37.56 187 GLN A C 1
ATOM 1405 O O . GLN A 1 187 ? 26.535 46.960 -26.159 1.00 37.56 187 GLN A O 1
ATOM 1410 N N . GLY A 1 188 ? 28.614 47.503 -26.143 1.00 35.94 188 GLY A N 1
ATOM 1411 C CA . GLY A 1 188 ? 30.057 47.569 -26.278 1.00 35.94 188 GLY A CA 1
ATOM 1412 C C . GLY A 1 188 ? 30.459 48.713 -25.337 1.00 35.94 188 GLY A C 1
ATOM 1413 O O . GLY A 1 188 ? 29.923 49.812 -25.445 1.00 35.94 188 GLY A O 1
ATOM 1414 N N . ARG A 1 189 ? 31.328 48.460 -24.356 1.00 37.31 189 ARG A N 1
ATOM 1415 C CA . ARG A 1 189 ? 31.962 49.513 -23.547 1.00 37.31 189 ARG A CA 1
ATOM 1416 C C . ARG A 1 189 ? 33.465 49.398 -23.755 1.00 37.31 189 ARG A C 1
ATOM 1418 O O . ARG A 1 189 ? 34.129 48.624 -23.078 1.00 37.31 189 ARG A O 1
ATOM 1425 N N . GLY A 1 190 ? 33.951 50.144 -24.740 1.00 32.47 190 GLY A N 1
ATOM 1426 C CA . GLY A 1 190 ? 35.355 50.477 -24.945 1.00 32.47 190 GLY A CA 1
ATOM 1427 C C . GLY A 1 190 ? 35.428 51.985 -25.151 1.00 32.47 190 GLY A C 1
ATOM 1428 O O . GLY A 1 190 ? 34.967 52.486 -26.171 1.00 32.47 190 GLY A O 1
ATOM 1429 N N . GLY A 1 191 ? 35.911 52.691 -24.134 1.00 34.88 191 GLY A N 1
ATOM 1430 C CA . GLY A 1 191 ? 36.157 54.128 -24.126 1.00 34.88 191 GLY A CA 1
ATOM 1431 C C . GLY A 1 191 ? 37.360 54.370 -23.225 1.00 34.88 191 GLY A C 1
ATOM 1432 O O . GLY A 1 191 ? 37.222 54.358 -22.003 1.00 34.88 191 GLY A O 1
ATOM 1433 N N . GLY A 1 192 ? 38.513 54.477 -23.879 1.00 27.98 192 GLY A N 1
ATOM 1434 C CA . GLY A 1 192 ? 39.881 54.501 -23.377 1.00 27.98 192 GLY A CA 1
ATOM 1435 C C . GLY A 1 192 ? 40.781 54.183 -24.557 1.00 27.98 192 GLY A C 1
ATOM 1436 O O . GLY A 1 192 ? 40.821 52.988 -24.918 1.00 27.98 192 GLY A O 1
#

Secondary structure (DSSP, 8-state):
--TTTGGGHHHHHHH-HHHHHHHHHHHHHHHHHHHHS-GGG-HHHHHHHHHHIIIIIT---EEEEEES-GGGTTHHHHHIIIIIIHH--SB-TTSPBPSS-SSPEEE---TTGGGGTTHHHHHHSSS---EEEE--SS-S-GGGHHHHHHHHHHHHHHHHHHHH---HHHHHHHHHHSSSS-----------